Protein AF-A0A0T2NG51-F1 (afdb_monomer_lite)

Secondary structure (DSSP, 8-state):
-PPPPPP-HHHHHHHHHHTT---SSTT-EEETTTTEEHHHHHHHHHHHHHHHHHHHTT--EEEEE-TT-TTS--EEE-B--S-S-TTSEEEEEE-TTS-EEEEEE-SSHHHHHHHHHTTEEEEEE-SSBTTBTTS-S------PPPTT--HHHHHHHHHHHHHHHHHTT------------TT------TTSS----SSS-----SSSSS---

Foldseek 3Di:
DDAPDDQDLVLLVVLCVVLVHDADQQCQQQAVVQSQGLSSVSSVCVSCFVVFCVVFAQFFKKFWADPNHDVDDIDIDFADPDDFDPQWDWDWDQDPVRDITITTGHHGSSNVSRVSSRRGLEIGTQQDGPVDSPDGPDDDDDQDDDPPDDVVVSVVVQVVVCVVCVVVVHDDWDDDQQDDPPPDPDPCPPPGDDDDRGYDDDDPPPPPPDDDD

Structure (mmCIF, N/CA/C/O backbone):
data_AF-A0A0T2NG51-F1
#
_entry.id   AF-A0A0T2NG51-F1
#
loop_
_atom_site.group_PDB
_atom_site.id
_atom_site.type_symbol
_atom_site.label_atom_id
_atom_site.label_alt_id
_atom_site.label_comp_id
_atom_site.label_asym_id
_atom_site.label_entity_id
_atom_site.label_seq_id
_atom_site.pdbx_PDB_ins_code
_atom_site.Cartn_x
_atom_site.Cartn_y
_atom_site.Cartn_z
_atom_site.occupancy
_atom_site.B_iso_or_equiv
_atom_site.auth_seq_id
_atom_site.auth_comp_id
_atom_site.auth_asym_id
_atom_site.auth_atom_id
_atom_site.pdbx_PDB_model_num
ATOM 1 N N . MET A 1 1 ? -6.055 -25.875 -12.552 1.00 41.50 1 MET A N 1
ATOM 2 C CA . MET A 1 1 ? -5.994 -24.621 -11.771 1.00 41.50 1 MET A CA 1
ATOM 3 C C . MET A 1 1 ? -7.178 -24.624 -10.824 1.00 41.50 1 MET A C 1
ATOM 5 O O . MET A 1 1 ? -8.304 -24.679 -11.300 1.00 41.50 1 MET A O 1
ATOM 9 N N . THR A 1 2 ? -6.940 -24.682 -9.516 1.00 40.62 2 THR A N 1
ATOM 10 C CA . THR A 1 2 ? -8.009 -24.611 -8.509 1.00 40.62 2 THR A CA 1
ATOM 11 C C . THR A 1 2 ? -8.596 -23.204 -8.535 1.00 40.62 2 THR A C 1
ATOM 13 O O . THR A 1 2 ? -7.841 -22.233 -8.574 1.00 40.62 2 THR A O 1
ATOM 16 N N . GLN A 1 3 ? -9.921 -23.090 -8.587 1.00 39.34 3 GLN A N 1
ATOM 17 C CA . GLN A 1 3 ? -10.586 -21.790 -8.580 1.00 39.34 3 GLN A CA 1
ATOM 18 C C . GLN A 1 3 ? -10.260 -21.041 -7.280 1.00 39.34 3 GLN A C 1
ATOM 20 O O . GLN A 1 3 ? -10.236 -21.684 -6.226 1.00 39.34 3 GLN A O 1
ATOM 25 N N . PRO A 1 4 ? -9.991 -19.723 -7.322 1.00 52.66 4 PRO A N 1
ATOM 26 C CA . PRO A 1 4 ? -9.818 -18.951 -6.103 1.00 52.66 4 PRO A CA 1
ATOM 27 C C . PRO A 1 4 ? -11.110 -19.015 -5.286 1.00 52.66 4 PRO A C 1
ATOM 29 O O . PRO A 1 4 ? -12.209 -18.845 -5.818 1.00 52.66 4 PRO A O 1
ATOM 32 N N . THR A 1 5 ? -10.972 -19.293 -3.992 1.00 52.56 5 THR A N 1
ATOM 33 C CA . THR A 1 5 ? -12.093 -19.293 -3.053 1.00 52.56 5 THR A CA 1
ATOM 34 C C . THR A 1 5 ? -12.775 -17.922 -3.091 1.00 52.56 5 THR A C 1
ATOM 36 O O . THR A 1 5 ? -12.076 -16.910 -2.983 1.00 52.56 5 THR A O 1
ATOM 39 N N . PRO A 1 6 ? -14.111 -17.856 -3.241 1.00 62.28 6 PRO A N 1
ATOM 40 C CA . PRO A 1 6 ? -14.836 -16.595 -3.174 1.00 62.28 6 PRO A CA 1
ATOM 41 C C . PRO A 1 6 ? -14.528 -15.861 -1.868 1.00 62.28 6 PRO A C 1
ATOM 43 O O . PRO A 1 6 ? -14.489 -16.480 -0.801 1.00 62.28 6 PRO A O 1
ATOM 46 N N . LEU A 1 7 ? -14.320 -14.545 -1.953 1.00 71.12 7 LEU A N 1
ATOM 47 C CA . LEU A 1 7 ? -14.160 -13.710 -0.767 1.00 71.12 7 LEU A CA 1
ATOM 48 C C . LEU A 1 7 ? -15.410 -13.837 0.109 1.00 71.12 7 LEU A C 1
ATOM 50 O O . LEU A 1 7 ? -16.537 -13.837 -0.383 1.00 71.12 7 LEU A O 1
ATOM 54 N N . ASN A 1 8 ? -15.186 -13.994 1.409 1.00 81.06 8 ASN A N 1
ATOM 55 C CA . ASN A 1 8 ? -16.232 -14.190 2.400 1.00 81.06 8 ASN A CA 1
ATOM 56 C C . ASN A 1 8 ? -16.041 -13.157 3.521 1.00 81.06 8 ASN A C 1
ATOM 58 O O . ASN A 1 8 ? -14.990 -13.198 4.172 1.00 81.06 8 ASN A O 1
ATOM 62 N N . PRO A 1 9 ? -17.037 -12.304 3.828 1.00 88.06 9 PRO A N 1
ATOM 63 C CA . PRO A 1 9 ? -16.950 -11.346 4.928 1.00 88.06 9 PRO A CA 1
ATOM 64 C C . PRO A 1 9 ? -16.543 -11.981 6.266 1.00 88.06 9 PRO A C 1
ATOM 66 O O . PRO A 1 9 ? -15.769 -11.396 7.023 1.00 88.06 9 PRO A O 1
ATOM 69 N N . ASN A 1 10 ? -16.989 -13.212 6.545 1.00 94.12 10 ASN A N 1
ATOM 70 C CA . ASN A 1 10 ? -16.644 -13.924 7.779 1.00 94.12 10 ASN A CA 1
ATOM 71 C C . ASN A 1 10 ? -15.149 -14.244 7.861 1.00 94.12 10 ASN A C 1
ATOM 73 O O . ASN A 1 10 ? -14.577 -14.214 8.948 1.00 94.12 10 ASN A O 1
ATOM 77 N N . SER A 1 11 ? -14.503 -14.509 6.721 1.00 93.06 11 SER A N 1
ATOM 78 C CA . SER A 1 11 ? -13.052 -14.711 6.687 1.00 93.06 11 SER A CA 1
ATOM 79 C C . SER A 1 11 ? -12.300 -13.412 6.982 1.00 93.06 11 SER A C 1
ATOM 81 O O . SER A 1 11 ? -11.298 -13.439 7.690 1.00 93.06 11 SER A O 1
ATOM 83 N N . GLY A 1 12 ? -12.838 -12.265 6.552 1.00 94.94 12 GLY A N 1
ATOM 84 C CA . GLY A 1 12 ? -12.301 -10.952 6.900 1.00 94.94 12 GLY A CA 1
ATOM 85 C C . GLY A 1 12 ? -12.436 -10.631 8.389 1.00 94.94 12 GLY A C 1
ATOM 86 O O . GLY A 1 12 ? -11.483 -10.175 9.014 1.00 94.94 12 GLY A O 1
ATOM 87 N N . LEU A 1 13 ? -13.593 -10.929 8.989 1.00 97.56 13 LEU A N 1
ATOM 88 C CA . LEU A 1 13 ? -13.800 -10.780 10.435 1.00 97.56 13 LEU A CA 1
ATOM 89 C C . LEU A 1 13 ? -12.847 -11.670 11.245 1.00 97.56 13 LEU A C 1
ATOM 91 O O . LEU A 1 13 ? -12.249 -11.202 12.213 1.00 97.56 13 LEU A O 1
ATOM 95 N N . ALA A 1 14 ? -12.681 -12.930 10.835 1.00 97.00 14 ALA A N 1
ATOM 96 C CA . ALA A 1 14 ? -11.762 -13.865 11.478 1.00 97.00 14 ALA A CA 1
ATOM 97 C C . ALA A 1 14 ? -10.301 -13.403 11.364 1.00 97.00 14 ALA A C 1
ATOM 99 O O . ALA A 1 14 ? -9.580 -13.422 12.359 1.00 97.00 14 ALA A O 1
ATOM 100 N N . ALA A 1 15 ? -9.883 -12.931 10.184 1.00 97.00 15 ALA A N 1
ATOM 101 C CA . ALA A 1 15 ? -8.542 -12.394 9.967 1.00 97.00 15 ALA A CA 1
ATOM 102 C C . ALA A 1 15 ? -8.273 -11.163 10.841 1.00 97.00 15 ALA A C 1
ATOM 104 O O . ALA A 1 15 ? -7.221 -11.069 11.466 1.00 97.00 15 ALA A O 1
ATOM 105 N N . ALA A 1 16 ? -9.237 -10.245 10.944 1.00 97.62 16 ALA A N 1
ATOM 106 C CA . ALA A 1 16 ? -9.095 -9.074 11.800 1.00 97.62 16 ALA A CA 1
ATOM 107 C C . ALA A 1 16 ? -9.003 -9.440 13.286 1.00 97.62 16 ALA A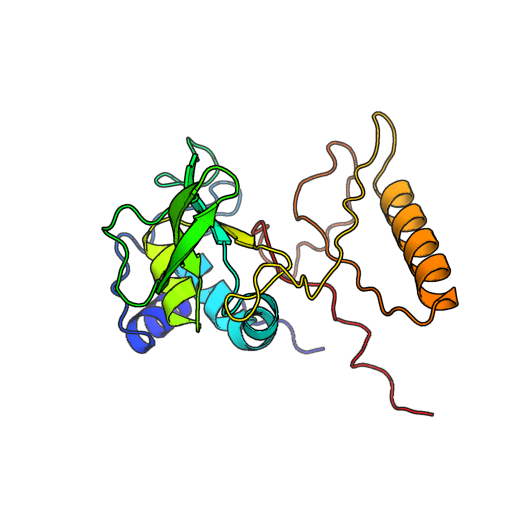 C 1
ATOM 109 O O . ALA A 1 16 ? -8.149 -8.906 13.989 1.00 97.62 16 ALA A O 1
ATOM 110 N N . ALA A 1 17 ? -9.825 -10.385 13.751 1.00 97.50 17 ALA A N 1
ATOM 111 C CA . ALA A 1 17 ? -9.753 -10.885 15.120 1.00 97.50 17 ALA A CA 1
ATOM 112 C C . ALA A 1 17 ? -8.399 -11.552 15.416 1.00 97.50 17 ALA A C 1
ATOM 114 O O . ALA A 1 17 ? -7.797 -11.267 16.448 1.00 97.50 17 ALA A O 1
ATOM 115 N N . ALA A 1 18 ? -7.893 -12.381 14.497 1.00 97.50 18 ALA A N 1
ATOM 116 C CA . ALA A 1 18 ? -6.579 -13.013 14.616 1.00 97.50 18 ALA A CA 1
ATOM 117 C C . ALA A 1 18 ? -5.430 -11.989 14.630 1.00 97.50 18 ALA A C 1
ATOM 119 O O . ALA A 1 18 ? -4.444 -12.185 15.332 1.00 97.50 18 ALA A O 1
ATOM 120 N N . ALA A 1 19 ? -5.583 -10.879 13.904 1.00 96.69 19 ALA A N 1
ATOM 121 C CA . ALA A 1 19 ? -4.649 -9.756 13.898 1.00 96.69 19 ALA A CA 1
ATOM 122 C C . ALA A 1 19 ? -4.824 -8.789 15.090 1.00 96.69 19 ALA A C 1
ATOM 124 O O . ALA A 1 19 ? -4.139 -7.772 15.153 1.00 96.69 19 ALA A O 1
ATOM 125 N N . GLY A 1 20 ? -5.761 -9.047 16.012 1.00 97.19 20 GLY A N 1
ATOM 126 C CA . GLY A 1 20 ? -6.039 -8.161 17.148 1.00 97.19 20 GLY A CA 1
ATOM 127 C C . GLY A 1 20 ? -6.689 -6.822 16.771 1.00 97.19 20 GLY A C 1
ATOM 128 O O . GLY A 1 20 ? -6.727 -5.905 17.589 1.00 97.19 20 GLY A O 1
ATOM 129 N N . ILE A 1 21 ? -7.226 -6.687 15.553 1.00 97.50 21 ILE A N 1
ATOM 130 C CA . ILE A 1 21 ? -7.831 -5.447 15.055 1.00 97.50 21 ILE A CA 1
ATOM 131 C C . ILE A 1 21 ? -9.354 -5.513 15.151 1.00 97.50 21 ILE A C 1
ATOM 133 O O . ILE A 1 21 ? -10.019 -6.330 14.513 1.00 97.50 21 ILE A O 1
ATOM 137 N N . LYS A 1 22 ? -9.947 -4.578 15.898 1.00 95.75 22 LYS A N 1
ATOM 138 C CA . LYS A 1 22 ? -11.403 -4.411 15.940 1.00 95.75 22 LYS A CA 1
ATOM 139 C C . LYS A 1 22 ? -11.896 -3.669 14.695 1.00 95.75 22 LYS A C 1
ATOM 141 O O . LYS A 1 22 ? -11.708 -2.459 14.573 1.00 95.75 22 LYS A O 1
ATOM 146 N N . LEU A 1 23 ? -12.605 -4.370 13.811 1.00 96.19 23 LEU A N 1
ATOM 147 C CA . LEU A 1 23 ? -13.316 -3.730 12.702 1.00 96.19 23 LEU A CA 1
ATOM 148 C C . LEU A 1 23 ? -14.609 -3.074 13.188 1.00 96.19 23 LEU A C 1
ATOM 150 O O . LEU A 1 23 ? -15.448 -3.708 13.826 1.00 96.19 23 LEU A O 1
ATOM 154 N N . THR A 1 24 ? -14.803 -1.806 12.835 1.00 95.81 24 THR A N 1
ATOM 155 C CA . THR A 1 24 ? -16.089 -1.114 13.005 1.00 95.81 24 THR A CA 1
ATOM 156 C C . THR A 1 24 ? -16.802 -1.008 11.664 1.00 95.81 24 THR A C 1
ATOM 158 O O . THR A 1 24 ? -16.157 -0.809 10.632 1.00 95.81 24 THR A O 1
ATOM 161 N N . SER A 1 25 ? -18.131 -1.141 11.669 1.00 96.56 25 SER A N 1
ATOM 162 C CA . SER A 1 25 ? -18.962 -1.145 10.450 1.00 96.56 25 SER A CA 1
ATOM 163 C C . SER A 1 25 ? -18.420 -2.093 9.359 1.00 96.56 25 SER A C 1
ATOM 165 O O . SER A 1 25 ? -18.099 -1.639 8.255 1.00 96.56 25 SER A O 1
ATOM 167 N N . PRO A 1 26 ? -18.218 -3.388 9.674 1.00 96.88 26 PRO A N 1
ATOM 168 C CA . PRO A 1 26 ? -17.628 -4.357 8.744 1.00 96.88 26 PRO A CA 1
ATOM 169 C C . PRO A 1 26 ? -18.468 -4.563 7.475 1.00 96.88 26 PRO A C 1
ATOM 171 O O . PRO A 1 26 ? -17.921 -4.806 6.405 1.00 96.88 26 PRO A O 1
ATOM 174 N N . ASP A 1 27 ? -19.781 -4.403 7.595 1.00 95.88 27 ASP A N 1
ATOM 175 C CA . ASP A 1 27 ? -20.803 -4.483 6.551 1.00 95.88 27 ASP A CA 1
ATOM 176 C C . ASP A 1 27 ? -20.861 -3.240 5.649 1.00 95.88 27 ASP A C 1
ATOM 178 O O . ASP A 1 27 ? -21.530 -3.242 4.615 1.00 95.88 27 ASP A O 1
ATOM 182 N N . ARG A 1 28 ? -20.150 -2.163 6.002 1.00 94.88 28 ARG A N 1
ATOM 183 C CA . ARG A 1 28 ? -20.155 -0.935 5.208 1.00 94.88 28 ARG A CA 1
ATOM 184 C C . ARG A 1 28 ? -19.562 -1.192 3.827 1.00 94.88 28 ARG A C 1
ATOM 186 O O . ARG A 1 28 ? -18.390 -1.548 3.701 1.00 94.88 28 ARG A O 1
ATOM 193 N N . VAL A 1 29 ? -20.346 -0.893 2.797 1.00 92.75 29 VAL A N 1
ATOM 194 C CA . VAL A 1 29 ? -19.935 -0.981 1.393 1.00 92.75 29 VAL A CA 1
ATOM 195 C C . VAL A 1 29 ? -18.869 0.073 1.076 1.00 92.75 29 VAL A C 1
ATOM 197 O O . VAL A 1 29 ? -19.082 1.270 1.273 1.00 92.75 29 VAL A O 1
ATOM 200 N N . VAL A 1 30 ? -17.713 -0.375 0.583 1.00 91.44 30 VAL A N 1
ATOM 201 C CA . VAL A 1 30 ? -16.582 0.479 0.177 1.00 91.44 30 VAL A CA 1
ATOM 202 C C . VAL A 1 30 ? -16.467 0.617 -1.342 1.00 91.44 30 VAL A C 1
ATOM 204 O O . VAL A 1 30 ? -16.029 1.670 -1.803 1.00 91.44 30 VAL A O 1
ATOM 207 N N . TYR A 1 31 ? -16.954 -0.361 -2.116 1.00 88.50 31 TYR A N 1
ATOM 208 C CA . TYR A 1 31 ? -17.102 -0.260 -3.576 1.00 88.50 31 TYR A CA 1
ATOM 209 C C . TYR A 1 31 ? -18.562 -0.508 -3.998 1.00 88.50 31 TYR A C 1
ATOM 211 O O . TYR A 1 31 ? -18.947 -1.647 -4.269 1.00 88.50 31 TYR A O 1
ATOM 219 N N . PRO A 1 32 ? -19.402 0.544 -4.086 1.00 82.94 32 PRO A N 1
ATOM 220 C CA . PRO A 1 32 ? -20.843 0.394 -4.317 1.00 82.94 32 PRO A CA 1
ATOM 221 C C . PRO A 1 32 ? -21.231 -0.303 -5.620 1.00 82.94 32 PRO A C 1
ATOM 223 O O . PRO A 1 32 ? -22.156 -1.105 -5.617 1.00 82.94 32 PRO A O 1
ATOM 226 N N . GLY A 1 33 ? -20.500 -0.065 -6.714 1.00 82.31 33 GLY A N 1
ATOM 227 C CA . GLY A 1 33 ? -20.769 -0.729 -7.998 1.00 82.31 33 GLY A CA 1
ATOM 228 C C . GLY A 1 33 ? -20.516 -2.241 -7.991 1.00 82.31 33 GLY A C 1
ATOM 229 O O . GLY A 1 33 ? -20.867 -2.920 -8.948 1.00 82.31 33 GLY A O 1
ATOM 230 N N . GLN A 1 34 ? -19.890 -2.756 -6.932 1.00 83.56 34 GLN A N 1
ATOM 231 C CA . GLN A 1 34 ? -19.429 -4.139 -6.809 1.00 83.56 34 GLN A CA 1
ATOM 232 C C . GLN A 1 34 ? -20.009 -4.827 -5.562 1.00 83.56 34 GLN A C 1
ATOM 234 O O . GLN A 1 34 ? -19.861 -6.032 -5.402 1.00 83.56 34 GLN A O 1
ATOM 239 N N . GLY A 1 35 ? -20.649 -4.070 -4.664 1.00 86.25 35 GLY A N 1
ATOM 240 C CA . GLY A 1 35 ? -21.174 -4.576 -3.395 1.00 86.25 35 GLY A CA 1
ATOM 241 C C . GLY A 1 35 ? -20.109 -4.952 -2.357 1.00 86.25 35 GLY A C 1
ATOM 242 O O . GLY A 1 35 ? -20.464 -5.500 -1.321 1.00 86.25 35 GLY A O 1
ATOM 243 N N . VAL A 1 36 ? -18.826 -4.652 -2.594 1.00 90.19 36 VAL A N 1
ATOM 244 C CA . VAL A 1 36 ? -17.721 -5.041 -1.699 1.00 90.19 36 VAL A CA 1
ATOM 245 C C . VAL A 1 36 ? -17.782 -4.248 -0.396 1.00 90.19 36 VAL A C 1
ATOM 247 O O . VAL A 1 36 ? -17.775 -3.010 -0.408 1.00 90.19 36 VAL A O 1
ATOM 250 N N . THR A 1 37 ? -17.805 -4.960 0.729 1.00 94.31 37 THR A N 1
ATOM 251 C CA . THR A 1 37 ? -17.806 -4.398 2.086 1.00 94.31 37 THR A CA 1
ATOM 252 C C . THR A 1 37 ? -16.395 -4.214 2.648 1.00 94.31 37 THR A C 1
ATOM 254 O O . THR A 1 37 ? -15.403 -4.679 2.083 1.00 94.31 37 THR A O 1
ATOM 257 N N . LYS A 1 38 ? -16.274 -3.530 3.793 1.00 95.69 38 LYS A N 1
ATOM 258 C CA . LYS A 1 38 ? -15.002 -3.429 4.527 1.00 95.69 38 LYS A CA 1
ATOM 259 C C . LYS A 1 38 ? -14.471 -4.818 4.906 1.00 95.69 38 LYS A C 1
ATOM 261 O O . LYS A 1 38 ? -13.276 -5.062 4.766 1.00 95.69 38 LYS A O 1
ATOM 266 N N . ALA A 1 39 ? -15.336 -5.717 5.376 1.00 96.69 39 ALA A N 1
ATOM 267 C CA . ALA A 1 39 ? -14.944 -7.077 5.734 1.00 96.69 39 ALA A CA 1
ATOM 268 C C . ALA A 1 39 ? -14.463 -7.881 4.517 1.00 96.69 39 ALA A C 1
ATOM 270 O O . ALA A 1 39 ? -13.481 -8.609 4.632 1.00 96.69 39 ALA A O 1
ATOM 271 N N . ASP A 1 40 ? -15.081 -7.698 3.348 1.00 94.88 40 ASP A N 1
ATOM 272 C CA . ASP A 1 40 ? -14.605 -8.314 2.100 1.00 94.88 40 ASP A CA 1
ATOM 273 C C . ASP A 1 40 ? -13.209 -7.826 1.716 1.00 94.88 40 ASP A C 1
ATOM 275 O O . ASP A 1 40 ? -12.356 -8.616 1.316 1.00 94.88 40 ASP A O 1
ATOM 279 N N . LEU A 1 41 ? -12.945 -6.527 1.875 1.00 94.19 41 LEU A N 1
ATOM 280 C CA . LEU A 1 41 ? -11.628 -5.963 1.592 1.00 94.19 41 LEU A CA 1
ATOM 281 C C . LEU A 1 41 ? -10.556 -6.502 2.554 1.00 94.19 41 LEU A C 1
ATOM 283 O O . LEU A 1 41 ? -9.439 -6.798 2.136 1.00 94.19 41 LEU A O 1
ATOM 287 N N . VAL A 1 42 ? -10.898 -6.700 3.830 1.00 96.81 42 VAL A N 1
ATOM 288 C CA . VAL A 1 42 ? -10.005 -7.368 4.791 1.00 96.81 42 VAL A CA 1
ATOM 289 C C . VAL A 1 42 ? -9.773 -8.832 4.414 1.00 96.81 42 VAL A C 1
ATOM 291 O O . VAL A 1 42 ? -8.633 -9.292 4.446 1.00 96.81 42 VAL A O 1
ATOM 294 N N . ALA A 1 43 ? -10.824 -9.554 4.013 1.00 94.88 43 ALA A N 1
ATOM 295 C CA . ALA A 1 43 ? -10.705 -10.926 3.520 1.00 94.88 43 ALA A CA 1
ATOM 296 C C . ALA A 1 43 ? -9.761 -11.010 2.313 1.00 94.88 43 ALA A C 1
ATOM 298 O O . ALA A 1 43 ? -8.935 -11.918 2.230 1.00 94.88 43 ALA A O 1
ATOM 299 N N . TYR A 1 44 ? -9.849 -10.037 1.403 1.00 93.38 44 TYR A N 1
ATOM 300 C CA . TYR A 1 44 ? -8.960 -9.933 0.253 1.00 93.38 44 TYR A CA 1
ATOM 301 C C . TYR A 1 44 ? -7.502 -9.763 0.676 1.00 93.38 44 TYR A C 1
ATOM 303 O O . TYR A 1 44 ? -6.668 -10.564 0.256 1.00 93.38 44 TYR A O 1
ATOM 311 N N . TYR A 1 45 ? -7.194 -8.789 1.543 1.00 95.12 45 TYR A N 1
ATOM 312 C CA . TYR A 1 45 ? -5.821 -8.595 2.017 1.00 95.12 45 TYR A CA 1
ATOM 313 C C . TYR A 1 45 ? -5.281 -9.835 2.720 1.00 95.12 45 TYR A C 1
ATOM 315 O O . TYR A 1 45 ? -4.159 -10.236 2.434 1.00 95.12 45 TYR A O 1
ATOM 323 N N . ALA A 1 46 ? -6.083 -10.496 3.556 1.00 94.00 46 ALA A N 1
ATOM 324 C CA . ALA A 1 46 ? -5.681 -11.741 4.204 1.00 94.00 46 ALA A CA 1
ATOM 325 C C . ALA A 1 46 ? -5.355 -12.854 3.192 1.00 94.00 46 ALA A C 1
ATOM 327 O O . ALA A 1 46 ? -4.377 -13.576 3.367 1.00 94.00 46 ALA A O 1
ATOM 328 N N . ALA A 1 47 ? -6.128 -12.965 2.108 1.00 91.25 47 ALA A N 1
ATOM 329 C CA . ALA A 1 47 ? -5.918 -13.977 1.075 1.00 91.25 47 ALA A CA 1
ATOM 330 C C . ALA A 1 47 ? -4.674 -13.726 0.204 1.00 91.25 47 ALA A C 1
ATOM 332 O O . ALA A 1 47 ? -4.106 -14.678 -0.331 1.00 91.25 47 ALA A O 1
ATOM 333 N N . VAL A 1 48 ? -4.258 -12.465 0.028 1.00 90.50 48 VAL A N 1
ATOM 334 C CA . VAL A 1 48 ? -3.101 -12.109 -0.816 1.00 90.50 48 VAL A CA 1
ATOM 335 C C . VAL A 1 48 ? -1.844 -11.744 -0.026 1.00 90.50 48 VAL A C 1
ATOM 337 O O . VAL A 1 48 ? -0.784 -11.627 -0.637 1.00 90.50 48 VAL A O 1
ATOM 340 N N . ALA A 1 49 ? -1.933 -11.600 1.300 1.00 90.38 49 ALA A N 1
ATOM 341 C CA . ALA A 1 49 ? -0.868 -11.088 2.166 1.00 90.38 49 ALA A CA 1
ATOM 342 C C . ALA A 1 49 ? 0.482 -11.768 1.941 1.00 90.38 49 ALA A C 1
ATOM 344 O O . ALA A 1 49 ? 1.471 -11.081 1.724 1.00 90.38 49 ALA A O 1
ATOM 345 N N . GLU A 1 50 ? 0.513 -13.103 1.912 1.00 91.38 50 GLU A N 1
ATOM 346 C CA . GLU A 1 50 ? 1.745 -13.884 1.725 1.00 91.38 50 GLU A CA 1
ATOM 347 C C . GLU A 1 50 ? 2.504 -13.480 0.450 1.00 91.38 50 GLU A C 1
ATOM 349 O O . GLU A 1 50 ? 3.728 -13.407 0.435 1.00 91.38 50 GLU A O 1
ATOM 354 N N . ARG A 1 51 ? 1.772 -13.165 -0.624 1.00 90.06 51 ARG A N 1
ATOM 355 C CA . ARG A 1 51 ? 2.353 -12.741 -1.905 1.00 90.06 51 ARG A CA 1
ATOM 356 C C . ARG A 1 51 ? 2.545 -11.234 -1.999 1.00 90.06 51 ARG A C 1
ATOM 358 O O . ARG A 1 51 ? 3.362 -10.786 -2.789 1.00 90.06 51 ARG A O 1
ATOM 365 N N . MET A 1 52 ? 1.755 -10.454 -1.270 1.00 89.94 52 MET A N 1
ATOM 366 C CA . MET A 1 52 ? 1.764 -8.996 -1.331 1.00 89.94 52 MET A CA 1
ATOM 367 C C . MET A 1 52 ? 2.869 -8.406 -0.447 1.00 89.94 52 MET A C 1
ATOM 369 O O . MET A 1 52 ? 3.597 -7.527 -0.902 1.00 89.94 52 MET A O 1
ATOM 373 N N . LEU A 1 53 ? 3.019 -8.898 0.785 1.00 94.06 53 LEU A N 1
ATOM 374 C CA . LEU A 1 53 ? 3.873 -8.298 1.814 1.00 94.06 53 LEU A CA 1
ATOM 375 C C . LEU A 1 53 ? 5.339 -8.110 1.398 1.00 94.06 53 LEU A C 1
ATOM 377 O O . LEU A 1 53 ? 5.814 -6.991 1.583 1.00 94.06 53 LEU A O 1
ATOM 381 N N . PRO A 1 54 ? 6.021 -9.054 0.714 1.00 93.06 54 PRO A N 1
ATOM 382 C CA . PRO A 1 54 ? 7.411 -8.844 0.286 1.00 93.06 54 PRO A CA 1
ATOM 383 C C . PRO A 1 54 ? 7.635 -7.574 -0.561 1.00 93.06 54 PRO A C 1
ATOM 385 O O . PRO A 1 54 ? 8.731 -7.007 -0.575 1.00 93.06 54 PRO A O 1
ATOM 388 N N . TYR A 1 55 ? 6.593 -7.097 -1.255 1.00 91.00 55 TYR A N 1
ATOM 389 C CA . TYR A 1 55 ? 6.632 -5.900 -2.105 1.00 91.00 55 TYR A CA 1
ATOM 390 C C . TYR A 1 55 ? 6.187 -4.618 -1.398 1.00 91.00 55 TYR A C 1
ATOM 392 O O . TYR A 1 55 ? 6.408 -3.527 -1.938 1.00 91.00 55 TYR A O 1
ATOM 400 N N . VAL A 1 56 ? 5.542 -4.738 -0.238 1.00 93.31 56 VAL A N 1
ATOM 401 C CA . VAL A 1 56 ? 4.835 -3.649 0.449 1.00 93.31 56 VAL A CA 1
ATOM 402 C C . VAL A 1 56 ? 5.476 -3.301 1.785 1.00 93.31 56 VAL A C 1
ATOM 404 O O . VAL A 1 56 ? 5.531 -2.128 2.147 1.00 93.31 56 VAL A O 1
ATOM 407 N N . GLU A 1 57 ? 5.963 -4.307 2.505 1.00 95.31 57 GLU A N 1
ATOM 408 C CA . GLU A 1 57 ? 6.457 -4.159 3.866 1.00 95.31 57 GLU A CA 1
ATOM 409 C C . GLU A 1 57 ? 7.661 -3.214 3.960 1.00 95.31 57 GLU A C 1
ATOM 411 O O . GLU A 1 57 ? 8.500 -3.153 3.058 1.00 95.31 57 GLU A O 1
ATOM 416 N N . ASN A 1 58 ? 7.767 -2.493 5.075 1.00 96.94 58 ASN A N 1
ATOM 417 C CA . ASN A 1 58 ? 8.904 -1.624 5.405 1.00 96.94 58 ASN A CA 1
ATOM 418 C C . ASN A 1 58 ? 9.201 -0.529 4.365 1.00 96.94 58 ASN A C 1
ATOM 420 O O . ASN A 1 58 ? 10.319 -0.015 4.301 1.00 96.94 58 ASN A O 1
ATOM 424 N N . ARG A 1 59 ? 8.209 -0.156 3.549 1.00 96.12 59 ARG A N 1
ATOM 425 C CA . ARG A 1 59 ? 8.301 0.962 2.607 1.00 96.12 59 ARG A CA 1
ATOM 426 C C . ARG A 1 59 ? 7.522 2.159 3.132 1.00 96.12 59 ARG A C 1
ATOM 428 O O . ARG A 1 59 ? 6.349 1.979 3.473 1.00 96.12 59 ARG A O 1
ATOM 435 N N . PRO A 1 60 ? 8.112 3.368 3.115 1.00 96.69 60 PRO A N 1
ATOM 436 C CA . PRO A 1 60 ? 7.337 4.584 3.282 1.00 96.69 60 PRO A CA 1
ATOM 437 C C . PRO A 1 60 ? 6.175 4.593 2.292 1.00 96.69 60 PRO A C 1
ATOM 439 O O . PRO A 1 60 ? 6.325 4.228 1.117 1.00 96.69 60 PRO A O 1
ATOM 442 N N . LEU A 1 61 ? 4.995 4.971 2.769 1.00 95.62 61 LEU A N 1
ATOM 443 C CA . LEU A 1 61 ? 3.802 4.990 1.942 1.00 95.62 61 LEU A CA 1
ATOM 444 C C . LEU A 1 61 ? 2.879 6.155 2.266 1.00 95.62 61 LEU A C 1
ATOM 446 O O . LEU A 1 61 ? 2.842 6.682 3.373 1.00 95.62 61 LEU A O 1
ATOM 450 N N . SER A 1 62 ? 2.109 6.543 1.258 1.00 95.25 62 SER A N 1
ATOM 451 C CA . SER A 1 62 ? 0.954 7.421 1.388 1.00 95.25 62 SER A CA 1
ATOM 452 C C . SER A 1 62 ? -0.329 6.609 1.253 1.00 95.25 62 SER A C 1
ATOM 454 O O . SER A 1 62 ? -0.383 5.580 0.578 1.00 95.25 62 SER A O 1
ATOM 456 N N . LEU A 1 63 ? -1.383 7.081 1.899 1.00 96.81 63 LEU A N 1
ATOM 457 C CA . LEU A 1 63 ? -2.668 6.403 1.961 1.00 96.81 63 LEU A CA 1
ATOM 458 C C . LEU A 1 63 ? -3.688 7.171 1.133 1.00 96.81 63 LEU A C 1
ATOM 460 O O . LEU A 1 63 ? -3.828 8.379 1.327 1.00 96.81 63 LEU A O 1
ATOM 464 N N . LEU A 1 64 ? -4.469 6.486 0.296 1.00 95.25 64 LEU A N 1
ATOM 465 C CA . LEU A 1 64 ? -5.732 7.054 -0.170 1.00 95.25 64 LEU A CA 1
ATOM 466 C C . LEU A 1 64 ? -6.876 6.529 0.691 1.00 95.25 64 LEU A C 1
ATOM 468 O O . LEU A 1 64 ? -7.199 5.336 0.687 1.00 95.25 64 LEU A O 1
ATOM 472 N N . ARG A 1 65 ? -7.510 7.443 1.425 1.00 95.38 65 ARG A N 1
ATOM 473 C CA . ARG A 1 65 ? -8.587 7.124 2.361 1.00 95.38 65 ARG A CA 1
ATOM 474 C C . ARG A 1 65 ? -9.923 7.583 1.810 1.00 95.38 65 ARG A C 1
ATOM 476 O O . ARG A 1 65 ? -10.078 8.739 1.429 1.00 95.3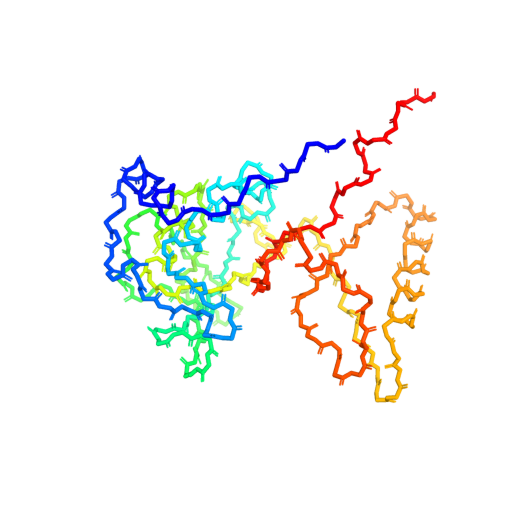8 65 ARG A O 1
ATOM 483 N N . CYS A 1 66 ? -10.909 6.691 1.842 1.00 93.75 66 CYS A N 1
ATOM 484 C CA . CYS A 1 66 ? -12.276 6.957 1.395 1.00 93.75 66 CYS A CA 1
ATOM 485 C C . CYS A 1 66 ? -13.269 6.593 2.515 1.00 93.75 66 CYS A C 1
ATOM 487 O O . CYS A 1 66 ? -13.842 5.498 2.509 1.00 93.75 66 CYS A O 1
ATOM 489 N N . PRO A 1 67 ? -13.493 7.475 3.511 1.00 91.50 67 PRO A N 1
ATOM 490 C CA . PRO A 1 67 ? -14.299 7.158 4.697 1.00 91.50 67 PRO A CA 1
ATOM 491 C C . PRO A 1 67 ? -15.734 6.715 4.403 1.00 91.50 67 PRO A C 1
ATOM 493 O O . PRO A 1 67 ? -16.315 5.950 5.173 1.00 91.50 67 PRO A O 1
ATOM 496 N N . GLN A 1 68 ? -16.296 7.180 3.286 1.00 88.44 68 GLN A N 1
ATOM 497 C CA . GLN A 1 68 ? -17.651 6.851 2.847 1.00 88.44 68 GLN A CA 1
ATOM 498 C C . GLN A 1 68 ? -17.674 5.924 1.615 1.00 88.44 68 GLN A C 1
ATOM 500 O O . GLN A 1 68 ? -18.700 5.832 0.944 1.00 88.44 68 GLN A O 1
ATOM 505 N N . GLY A 1 69 ? -16.556 5.253 1.315 1.00 86.00 69 GLY A N 1
ATOM 506 C CA . GLY A 1 69 ? -16.391 4.407 0.130 1.00 86.00 69 GLY A CA 1
ATOM 507 C C . GLY A 1 69 ? -15.931 5.171 -1.117 1.00 86.00 69 GLY A C 1
ATOM 508 O O . GLY A 1 69 ? -15.885 6.401 -1.141 1.00 86.00 69 GLY A O 1
ATOM 509 N N . ARG A 1 70 ? -15.571 4.420 -2.164 1.00 86.25 70 ARG A N 1
ATOM 510 C CA . ARG A 1 70 ? -14.882 4.906 -3.372 1.00 86.25 70 ARG A CA 1
ATOM 511 C C . ARG A 1 70 ? -15.692 5.885 -4.226 1.00 86.25 70 ARG A C 1
ATOM 513 O O . ARG A 1 70 ? -15.112 6.652 -4.980 1.00 86.25 70 ARG A O 1
ATOM 520 N N . SER A 1 71 ? -17.019 5.868 -4.131 1.00 80.75 71 SER A N 1
ATOM 521 C CA . SER A 1 71 ? -17.899 6.724 -4.943 1.00 80.75 71 SER A CA 1
ATOM 522 C C . SER A 1 71 ? -18.100 8.132 -4.370 1.00 80.75 71 SER A C 1
ATOM 524 O O . SER A 1 71 ? -18.956 8.871 -4.849 1.00 80.75 71 SER A O 1
ATOM 526 N N . LYS A 1 72 ? -17.396 8.475 -3.290 1.00 86.62 72 LYS A N 1
ATOM 527 C CA . LYS A 1 72 ? -17.538 9.735 -2.556 1.00 86.62 72 LYS A CA 1
ATOM 528 C C . LYS A 1 72 ? -16.167 10.384 -2.359 1.00 86.62 72 LYS A C 1
ATOM 530 O O . LYS A 1 72 ? -15.204 10.025 -3.027 1.00 86.62 72 LYS A O 1
ATOM 535 N N . PHE A 1 73 ? -16.085 11.361 -1.458 1.00 90.69 73 PHE A N 1
ATOM 536 C CA . PHE A 1 73 ? -14.839 12.050 -1.152 1.00 90.69 73 PHE A CA 1
ATOM 537 C C . PHE A 1 73 ? -13.762 11.079 -0.644 1.00 90.69 73 PHE A C 1
ATOM 539 O O . PHE A 1 73 ? -13.968 10.353 0.336 1.00 90.69 73 PHE A O 1
ATOM 546 N N . CYS A 1 74 ? -12.610 11.123 -1.307 1.00 92.62 74 CYS A N 1
ATOM 547 C CA . CYS A 1 74 ? -11.376 10.476 -0.896 1.00 92.62 74 CYS A CA 1
ATOM 548 C C . CYS A 1 74 ? -10.287 11.540 -0.753 1.00 92.62 74 CYS A C 1
ATOM 550 O O . CYS A 1 74 ? -10.317 12.556 -1.446 1.00 92.62 74 CYS A O 1
ATOM 552 N N . PHE A 1 75 ? -9.314 11.294 0.116 1.00 95.06 75 PHE A N 1
ATOM 553 C CA . PHE A 1 75 ? -8.177 12.188 0.304 1.00 95.06 75 PHE A CA 1
ATOM 554 C C . PHE A 1 75 ? -6.886 11.400 0.489 1.00 95.06 75 PHE A C 1
ATOM 556 O O . PHE A 1 75 ? -6.893 10.278 1.005 1.00 95.06 75 PHE A O 1
ATOM 563 N N . PHE A 1 76 ? -5.783 12.010 0.062 1.00 95.50 76 PHE A N 1
ATOM 564 C CA . PHE A 1 76 ? -4.445 11.494 0.302 1.00 95.50 76 PHE A CA 1
ATOM 565 C C . PHE A 1 76 ? -3.962 11.907 1.687 1.00 95.50 76 PHE A C 1
ATOM 567 O O . PHE A 1 76 ? -4.080 13.069 2.074 1.00 95.50 76 PHE A O 1
ATOM 574 N N . GLN A 1 77 ? -3.384 10.957 2.410 1.00 96.69 77 GLN A N 1
ATOM 575 C CA . GLN A 1 77 ? -2.711 11.194 3.675 1.00 96.69 77 GLN A CA 1
ATOM 576 C C . GLN A 1 77 ? -1.286 10.656 3.584 1.00 96.69 77 GLN A C 1
ATOM 578 O O . GLN A 1 77 ? -1.080 9.448 3.482 1.00 96.69 77 GLN A O 1
ATOM 583 N N . LYS A 1 78 ? -0.316 11.572 3.594 1.00 93.00 78 LYS A N 1
ATOM 584 C CA . LYS A 1 78 ? 1.112 11.240 3.558 1.00 93.00 78 LYS A CA 1
ATOM 585 C C . LYS A 1 78 ? 1.659 10.932 4.948 1.00 93.00 78 LYS A C 1
ATOM 587 O O . LYS A 1 78 ? 2.376 9.954 5.116 1.00 93.00 78 LYS A O 1
ATOM 592 N N . HIS A 1 79 ? 1.273 11.758 5.919 1.00 95.56 79 HIS A N 1
ATOM 593 C CA . HIS A 1 79 ? 1.884 11.767 7.240 1.00 95.56 79 HIS A CA 1
ATOM 594 C C . HIS A 1 79 ? 0.951 11.202 8.309 1.00 95.56 79 HIS A C 1
ATOM 596 O O . HIS A 1 79 ? -0.279 11.372 8.249 1.00 95.56 79 HIS A O 1
ATOM 602 N N . A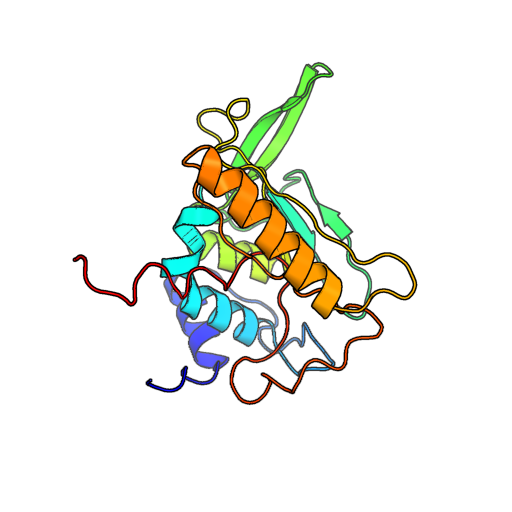SP A 1 80 ? 1.547 10.553 9.302 1.00 95.56 80 ASP A N 1
ATOM 603 C CA . ASP A 1 80 ? 0.843 10.120 10.496 1.00 95.56 80 ASP A CA 1
ATOM 604 C C . ASP A 1 80 ? 0.577 11.303 11.425 1.00 95.56 80 ASP A C 1
ATOM 606 O O . ASP A 1 80 ? 1.485 11.904 11.994 1.00 95.56 80 ASP A O 1
ATOM 610 N N . THR A 1 81 ? -0.706 11.631 11.567 1.00 91.50 81 THR A N 1
ATOM 611 C CA . THR A 1 81 ? -1.211 12.678 12.463 1.00 91.50 81 THR A CA 1
ATOM 612 C C . THR A 1 81 ? -1.854 12.087 13.722 1.00 91.50 81 THR A C 1
ATOM 614 O O . THR A 1 81 ? -2.572 12.791 14.432 1.00 91.50 81 THR A O 1
ATOM 617 N N . GLY A 1 82 ? -1.664 10.787 13.971 1.00 91.50 82 GLY A N 1
ATOM 618 C CA . GLY A 1 82 ? -2.269 10.034 15.064 1.00 91.50 82 GLY A CA 1
ATOM 619 C C . GLY A 1 82 ? -3.650 9.452 14.741 1.00 91.50 82 GLY A C 1
ATOM 620 O O . GLY A 1 82 ? -4.319 9.813 13.768 1.00 91.50 82 GLY A O 1
ATOM 621 N N . GLY A 1 83 ? -4.093 8.530 15.601 1.00 90.81 83 GLY A N 1
ATOM 622 C CA . GLY A 1 83 ? -5.428 7.920 15.553 1.00 90.81 83 GLY A CA 1
ATOM 623 C C . GLY A 1 83 ? -5.536 6.630 14.736 1.00 90.81 83 GLY A C 1
ATOM 624 O O . GLY A 1 83 ? -6.637 6.089 14.618 1.00 90.81 83 GLY A O 1
ATOM 625 N N . PHE A 1 84 ? -4.432 6.127 14.182 1.00 95.62 84 PHE A N 1
ATOM 626 C CA . PHE A 1 84 ? -4.371 4.776 13.625 1.00 95.62 84 PHE A CA 1
ATOM 627 C C . PHE A 1 84 ? -4.169 3.731 14.737 1.00 95.62 84 PHE A C 1
ATOM 629 O O . PHE A 1 84 ? -3.599 4.060 15.775 1.00 95.62 84 PHE A O 1
ATOM 636 N N . PRO A 1 85 ? -4.640 2.482 14.553 1.00 96.12 85 PRO A N 1
ATOM 637 C CA . PRO A 1 85 ? -4.256 1.378 15.433 1.00 96.12 85 PRO A CA 1
ATOM 638 C C . PRO A 1 85 ? -2.739 1.151 15.406 1.00 96.12 85 PRO A C 1
ATOM 640 O O . PRO A 1 85 ? -2.153 1.257 14.333 1.00 96.12 85 PRO A O 1
ATOM 643 N N . ASP A 1 86 ? -2.147 0.737 16.531 1.00 95.06 86 ASP A N 1
ATOM 644 C CA . ASP A 1 86 ? -0.691 0.545 16.697 1.00 95.06 86 ASP A CA 1
ATOM 645 C C . ASP A 1 86 ? -0.046 -0.385 15.652 1.00 95.06 86 ASP A C 1
ATOM 647 O O . ASP A 1 86 ? 1.137 -0.264 15.354 1.00 95.06 86 ASP A O 1
ATOM 651 N N . ALA A 1 87 ? -0.819 -1.305 15.066 1.00 97.44 87 ALA A N 1
ATOM 652 C CA . ALA A 1 87 ? -0.344 -2.174 13.989 1.00 97.44 87 ALA A CA 1
ATOM 653 C C . ALA A 1 87 ? -0.017 -1.416 12.685 1.00 97.44 87 ALA A C 1
ATOM 655 O O . ALA A 1 87 ? 0.684 -1.943 11.823 1.00 97.44 87 ALA A O 1
ATOM 656 N N . MET A 1 88 ? -0.535 -0.197 12.507 1.00 96.94 88 MET A N 1
ATOM 657 C CA . MET A 1 88 ? -0.120 0.698 11.433 1.00 96.94 88 MET A CA 1
ATOM 658 C C . MET A 1 88 ? 1.120 1.469 11.891 1.00 96.94 88 MET A C 1
ATOM 660 O O . MET A 1 88 ? 1.019 2.400 12.687 1.00 96.94 88 MET A O 1
ATOM 664 N N . ALA A 1 89 ? 2.284 1.085 11.380 1.00 96.88 89 ALA A N 1
ATOM 665 C CA . ALA A 1 89 ? 3.545 1.663 11.808 1.00 96.88 89 ALA A CA 1
ATOM 666 C C . ALA A 1 89 ? 3.805 3.038 11.170 1.00 96.88 89 ALA A C 1
ATOM 668 O O . ALA A 1 89 ? 3.342 3.342 10.063 1.00 96.88 89 ALA A O 1
ATOM 669 N N . SER A 1 90 ? 4.591 3.859 11.865 1.00 96.81 90 SER A N 1
ATOM 670 C CA . SER A 1 90 ? 5.071 5.147 11.373 1.00 96.81 90 SER A CA 1
ATOM 671 C C . SER A 1 90 ? 6.511 5.411 11.823 1.00 96.81 90 SER A C 1
ATOM 673 O O . SER A 1 90 ? 6.958 4.902 12.851 1.00 96.81 90 SER A O 1
ATOM 675 N N . SER A 1 91 ? 7.280 6.130 11.004 1.00 95.88 91 SER A N 1
ATOM 676 C CA . SER A 1 91 ? 8.667 6.508 11.307 1.00 95.88 91 SER A CA 1
ATOM 677 C C . SER A 1 91 ? 8.991 7.870 10.689 1.00 95.88 91 SER A C 1
ATOM 679 O O . SER A 1 91 ? 8.506 8.154 9.587 1.00 95.88 91 SER A O 1
ATOM 681 N N . PRO A 1 92 ? 9.793 8.719 11.358 1.00 96.50 92 PRO A N 1
ATOM 682 C CA . PRO A 1 92 ? 10.168 10.021 10.824 1.00 96.50 92 PRO A CA 1
ATOM 683 C C . PRO A 1 92 ? 11.047 9.892 9.576 1.00 96.50 92 PRO A C 1
ATOM 685 O O . PRO A 1 92 ? 11.921 9.026 9.505 1.00 96.50 92 PRO A O 1
ATOM 688 N N . ILE A 1 93 ? 10.839 10.794 8.620 1.00 95.62 93 ILE A N 1
ATOM 689 C CA . ILE A 1 93 ? 11.717 11.037 7.473 1.00 95.62 93 ILE A CA 1
ATOM 690 C C . ILE A 1 93 ? 12.022 12.530 7.432 1.00 95.62 93 ILE A C 1
ATOM 692 O O . ILE A 1 93 ? 11.104 13.347 7.494 1.00 95.62 93 ILE A O 1
ATOM 696 N N . THR A 1 94 ? 13.303 12.878 7.315 1.00 94.00 94 THR A N 1
ATOM 697 C CA . THR A 1 94 ? 13.725 14.259 7.071 1.00 94.00 94 THR A CA 1
ATOM 698 C C . THR A 1 94 ? 13.650 14.557 5.577 1.00 94.00 94 THR A C 1
ATOM 700 O O . THR A 1 94 ? 14.302 13.891 4.774 1.00 94.00 94 THR A O 1
ATOM 703 N N . GLU A 1 95 ? 12.845 15.544 5.199 1.00 89.56 95 GLU A N 1
ATOM 704 C CA . GLU A 1 95 ? 12.684 15.967 3.812 1.00 89.56 95 GLU A CA 1
ATOM 705 C C . GLU A 1 95 ? 13.809 16.906 3.359 1.00 89.56 95 GLU A C 1
ATOM 707 O O . GLU A 1 95 ? 14.611 17.416 4.145 1.00 89.56 95 GLU A O 1
ATOM 712 N N . LYS A 1 96 ? 13.867 17.162 2.047 1.00 87.81 96 LYS A N 1
ATOM 713 C CA . LYS A 1 96 ? 14.912 17.996 1.428 1.00 87.81 96 LYS A CA 1
ATOM 714 C C . LYS A 1 96 ? 14.916 19.442 1.922 1.00 87.81 96 LYS A C 1
ATOM 716 O O . LYS A 1 96 ? 15.941 20.109 1.819 1.00 87.81 96 LYS A O 1
ATOM 721 N N . ASP A 1 97 ? 13.785 19.930 2.420 1.00 91.44 97 ASP A N 1
ATOM 722 C CA . ASP A 1 97 ? 13.657 21.267 3.000 1.00 91.44 97 ASP A CA 1
ATOM 723 C C . ASP A 1 97 ? 14.065 21.327 4.487 1.00 91.44 97 ASP A C 1
ATOM 725 O O . ASP A 1 97 ? 14.035 22.398 5.091 1.00 91.44 97 ASP A O 1
ATOM 729 N N . GLY A 1 98 ? 14.483 20.196 5.066 1.00 92.75 98 GLY A N 1
ATOM 730 C CA . GLY A 1 98 ? 14.894 20.066 6.462 1.00 92.75 98 GLY A CA 1
ATOM 731 C C . GLY A 1 98 ? 13.743 19.819 7.439 1.00 92.75 98 GLY A C 1
ATOM 732 O O . GLY A 1 98 ? 14.004 19.631 8.630 1.00 92.75 98 GLY A O 1
ATOM 733 N N . SER A 1 99 ? 12.490 19.794 6.977 1.00 94.31 99 SER A N 1
ATOM 734 C CA . SER A 1 99 ? 11.358 19.353 7.796 1.00 94.31 99 SER A CA 1
ATOM 735 C C . SER A 1 99 ? 11.460 17.858 8.106 1.00 94.31 99 SER A C 1
ATOM 737 O O . SER A 1 99 ? 12.173 17.113 7.438 1.00 94.31 99 SER A O 1
ATOM 739 N N . THR A 1 100 ? 10.813 17.407 9.179 1.00 95.75 100 THR A N 1
ATOM 740 C CA . THR A 1 100 ? 10.752 15.984 9.532 1.00 95.75 100 THR A CA 1
ATOM 741 C C . THR A 1 100 ? 9.319 15.616 9.854 1.00 95.75 100 THR A C 1
ATOM 743 O O . THR A 1 100 ? 8.746 16.149 10.803 1.00 95.75 100 THR A O 1
ATOM 746 N N . ASP A 1 101 ? 8.777 14.676 9.088 1.00 96.06 101 ASP A N 1
ATOM 747 C CA . ASP A 1 101 ? 7.407 14.197 9.221 1.00 96.06 101 ASP A CA 1
ATOM 748 C C . ASP A 1 101 ? 7.376 12.676 9.365 1.00 96.06 101 ASP A C 1
ATOM 750 O O . ASP A 1 101 ? 8.230 11.960 8.842 1.00 96.06 101 ASP A O 1
ATOM 754 N N . ASN A 1 102 ? 6.369 12.162 10.071 1.00 96.75 102 ASN A N 1
ATOM 755 C CA . ASN A 1 102 ? 6.185 10.723 10.239 1.00 96.75 102 ASN A CA 1
ATOM 756 C C . ASN A 1 102 ? 5.485 10.132 9.022 1.00 96.75 102 ASN A C 1
ATOM 758 O O . ASN A 1 102 ? 4.342 10.479 8.734 1.00 96.75 102 ASN A O 1
ATOM 762 N N . TYR A 1 103 ? 6.141 9.198 8.348 1.00 97.56 103 TYR A N 1
ATOM 763 C CA . TYR A 1 103 ? 5.587 8.462 7.220 1.00 97.56 103 TYR A CA 1
ATOM 764 C C . TYR A 1 103 ? 5.096 7.090 7.657 1.00 97.56 103 TYR A C 1
ATOM 766 O O . TYR A 1 103 ? 5.720 6.419 8.479 1.00 97.56 103 TYR A O 1
ATOM 774 N N . PHE A 1 104 ? 3.981 6.664 7.075 1.00 97.88 104 PHE A N 1
ATOM 775 C CA . PHE A 1 104 ? 3.414 5.347 7.318 1.00 97.88 104 PHE A CA 1
ATOM 776 C C . PHE A 1 104 ? 4.236 4.232 6.665 1.00 97.88 104 PHE A C 1
ATOM 778 O O . PHE A 1 104 ? 4.849 4.434 5.616 1.00 97.88 104 PHE A O 1
ATOM 785 N N . TYR A 1 105 ? 4.158 3.035 7.240 1.00 97.31 105 TYR A N 1
ATOM 786 C CA . TYR A 1 105 ? 4.481 1.761 6.595 1.00 97.31 105 TYR A CA 1
ATOM 787 C C . TYR A 1 105 ? 3.682 0.625 7.229 1.00 97.31 105 TYR A C 1
ATOM 789 O O . TYR A 1 105 ? 3.021 0.786 8.253 1.00 97.31 105 TYR A O 1
ATOM 7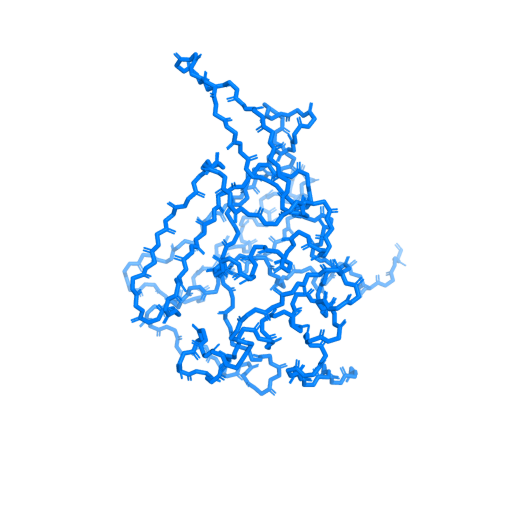97 N N . VAL A 1 106 ? 3.735 -0.543 6.596 1.00 97.56 106 VAL A N 1
ATOM 798 C CA . VAL A 1 106 ? 3.209 -1.787 7.159 1.00 97.56 106 VAL A CA 1
ATOM 799 C C . VAL A 1 106 ? 4.351 -2.779 7.332 1.00 97.56 106 VAL A C 1
ATOM 801 O O . VAL A 1 106 ? 5.288 -2.791 6.535 1.00 97.56 106 VAL A O 1
ATOM 804 N N . THR A 1 107 ? 4.273 -3.602 8.369 1.00 97.25 107 THR A N 1
ATOM 805 C CA . THR A 1 107 ? 5.236 -4.679 8.646 1.00 97.25 107 THR A CA 1
ATOM 806 C C . THR A 1 107 ? 4.642 -6.057 8.381 1.00 97.25 107 THR A C 1
ATOM 808 O O . THR A 1 107 ? 5.375 -7.009 8.152 1.00 97.25 107 THR A O 1
ATOM 811 N N . ASP A 1 108 ? 3.314 -6.173 8.419 1.00 98.00 108 ASP A N 1
ATOM 812 C CA . ASP A 1 108 ? 2.590 -7.433 8.308 1.00 98.00 108 ASP A CA 1
ATOM 813 C C . ASP A 1 108 ? 1.123 -7.218 7.873 1.00 98.00 108 ASP A C 1
ATOM 815 O O . ASP A 1 108 ? 0.683 -6.115 7.523 1.00 98.00 108 ASP A O 1
ATOM 819 N N . LEU A 1 109 ? 0.342 -8.303 7.895 1.00 97.94 109 LEU A N 1
ATOM 820 C CA . LEU A 1 109 ? -1.091 -8.271 7.611 1.00 97.94 109 LEU A CA 1
ATOM 821 C C . LEU A 1 109 ? -1.871 -7.402 8.613 1.00 97.94 109 LEU A C 1
ATOM 823 O O . LEU A 1 109 ? -2.844 -6.762 8.213 1.00 97.94 109 LEU A O 1
ATOM 827 N N . ALA A 1 110 ? -1.476 -7.342 9.888 1.00 98.50 110 ALA A N 1
ATOM 828 C CA . ALA A 1 110 ? -2.185 -6.537 10.879 1.00 98.50 110 ALA A CA 1
ATOM 829 C C . ALA A 1 110 ? -2.137 -5.045 10.513 1.00 98.50 110 ALA A C 1
ATOM 831 O O . ALA A 1 110 ? -3.165 -4.372 10.615 1.00 98.50 110 ALA A O 1
ATOM 832 N N . GLY A 1 111 ? -1.015 -4.557 9.973 1.00 9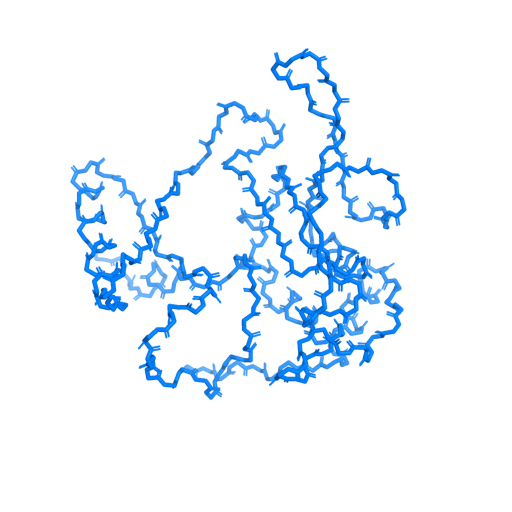8.25 111 GLY A N 1
ATOM 833 C CA . GLY A 1 111 ? -0.903 -3.199 9.426 1.00 98.25 111 GLY A CA 1
ATOM 834 C C . GLY A 1 111 ? -1.847 -2.930 8.248 1.00 98.25 111 GLY A C 1
ATOM 835 O O . GLY A 1 111 ? -2.546 -1.912 8.222 1.00 98.25 111 GLY A O 1
ATOM 836 N N . LEU A 1 112 ? -1.968 -3.876 7.308 1.00 98.12 112 LEU A N 1
ATOM 837 C CA . LEU A 1 112 ? -2.924 -3.767 6.193 1.00 98.12 112 LEU A CA 1
ATOM 838 C C . LEU A 1 112 ? -4.381 -3.713 6.686 1.00 98.12 112 LEU A C 1
ATOM 840 O O . LEU A 1 112 ? -5.194 -2.914 6.202 1.00 98.12 112 LEU A O 1
ATOM 844 N N . ILE A 1 113 ? -4.722 -4.536 7.680 1.00 98.44 113 ILE A N 1
ATOM 845 C CA . ILE A 1 113 ? -6.059 -4.560 8.287 1.00 98.44 113 ILE A CA 1
ATOM 846 C C . ILE A 1 113 ? -6.321 -3.271 9.075 1.00 98.44 113 ILE A C 1
ATOM 848 O O . ILE A 1 113 ? -7.410 -2.702 8.962 1.00 98.44 113 ILE A O 1
ATOM 852 N N . ALA A 1 114 ? -5.336 -2.766 9.819 1.00 98.31 114 ALA A N 1
ATOM 853 C CA . ALA A 1 114 ? -5.423 -1.509 10.557 1.00 98.31 114 ALA A CA 1
ATOM 854 C C . ALA A 1 114 ? -5.682 -0.318 9.623 1.00 98.31 114 ALA A C 1
ATOM 856 O O . ALA A 1 114 ? -6.610 0.462 9.860 1.00 98.31 114 ALA A O 1
ATOM 857 N N . GLY A 1 115 ? -4.955 -0.210 8.508 1.00 97.81 115 GLY A N 1
ATOM 858 C CA . GLY A 1 115 ? -5.237 0.813 7.498 1.00 97.81 115 GLY A CA 1
ATOM 859 C C . GLY A 1 115 ? -6.625 0.645 6.872 1.00 97.81 115 GLY A C 1
ATOM 860 O O . GLY A 1 115 ? -7.380 1.615 6.758 1.00 97.81 115 GLY A O 1
ATOM 861 N N . THR A 1 116 ? -7.035 -0.585 6.551 1.00 97.44 116 THR A N 1
ATOM 862 C CA . THR A 1 116 ? -8.381 -0.863 6.010 1.00 97.44 116 THR A CA 1
ATOM 863 C C . THR A 1 116 ? -9.487 -0.438 6.984 1.00 97.44 116 THR A C 1
ATOM 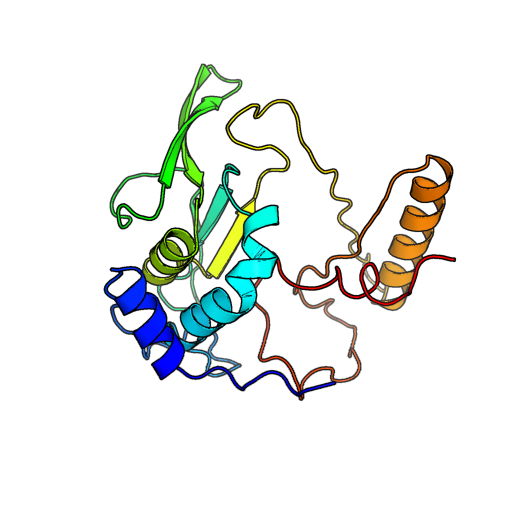865 O O . THR A 1 116 ? -10.483 0.179 6.587 1.00 97.44 116 THR A O 1
ATOM 868 N N . GLN A 1 117 ? -9.301 -0.687 8.283 1.00 97.50 117 GLN A N 1
ATOM 869 C CA . GLN A 1 117 ? -10.188 -0.205 9.343 1.00 97.50 117 GLN A CA 1
ATOM 870 C C . GLN A 1 117 ? -10.296 1.327 9.336 1.00 97.50 117 GLN A C 1
ATOM 872 O O . GLN A 1 117 ? -11.397 1.867 9.486 1.00 97.50 117 GLN A O 1
ATOM 877 N N . MET A 1 118 ? -9.185 2.009 9.051 1.00 97.38 118 MET A N 1
ATOM 878 C CA . MET A 1 118 ? -9.087 3.462 8.882 1.00 97.38 118 MET A CA 1
ATOM 879 C C . MET A 1 118 ? -9.509 3.967 7.492 1.00 97.38 118 MET A C 1
ATOM 881 O O . MET A 1 118 ? -9.333 5.152 7.184 1.00 97.38 118 MET A O 1
ATOM 885 N N . ASN A 1 119 ? -10.175 3.118 6.702 1.00 96.25 119 ASN A N 1
ATOM 886 C CA . ASN A 1 119 ? -10.750 3.404 5.384 1.00 96.25 119 ASN A CA 1
ATOM 887 C C . ASN A 1 119 ? -9.717 3.633 4.275 1.00 96.25 119 ASN A C 1
ATOM 889 O O . ASN A 1 119 ? -10.028 4.309 3.292 1.00 96.25 119 ASN A O 1
ATOM 893 N N . VAL A 1 120 ? -8.508 3.096 4.435 1.00 96.94 120 VAL A N 1
ATOM 894 C CA . VAL A 1 120 ? -7.512 3.035 3.364 1.00 96.94 120 VAL A CA 1
ATOM 895 C C . VAL A 1 120 ? -8.024 2.082 2.291 1.00 96.94 120 VAL A C 1
ATOM 897 O O . VAL A 1 120 ? -8.314 0.920 2.578 1.00 96.94 120 VAL A O 1
ATOM 900 N N . LEU A 1 121 ? -8.162 2.587 1.067 1.00 94.12 121 LEU A N 1
ATOM 901 C CA . LEU A 1 121 ? -8.499 1.767 -0.098 1.00 94.12 121 LEU A CA 1
ATOM 902 C C . LEU A 1 121 ? -7.292 1.526 -1.002 1.00 94.12 121 LEU A C 1
ATOM 904 O O . LEU A 1 121 ? -7.311 0.558 -1.756 1.00 94.12 121 LEU A O 1
ATOM 908 N N . GLU A 1 122 ? -6.267 2.377 -0.921 1.00 93.19 122 GLU A N 1
ATOM 909 C CA . GLU A 1 122 ? -5.086 2.301 -1.780 1.00 93.19 122 GLU A CA 1
ATOM 910 C C . GLU A 1 122 ? -3.818 2.646 -1.008 1.00 93.19 122 GLU A C 1
ATOM 912 O O . GLU A 1 122 ? -3.806 3.567 -0.182 1.00 93.19 122 GLU A O 1
ATOM 917 N N . TRP A 1 123 ? -2.746 1.936 -1.350 1.00 94.75 123 TRP A N 1
ATOM 918 C CA . TRP A 1 123 ? -1.424 2.060 -0.746 1.00 94.75 123 TRP A CA 1
ATOM 919 C C . TRP A 1 123 ? -0.445 2.603 -1.781 1.00 94.75 123 TRP A C 1
ATOM 921 O O . TRP A 1 123 ? -0.178 1.962 -2.796 1.00 94.75 123 TRP A O 1
ATOM 931 N N . HIS A 1 124 ? 0.092 3.791 -1.551 1.00 93.38 124 HIS A N 1
ATOM 932 C CA . HIS A 1 124 ? 0.978 4.473 -2.492 1.00 93.38 124 HIS A CA 1
ATOM 933 C C . HIS A 1 124 ? 2.400 4.390 -1.970 1.00 93.38 124 HIS A C 1
ATOM 935 O O . HIS A 1 124 ? 2.806 5.161 -1.106 1.00 93.38 124 HIS A O 1
ATOM 941 N N . LEU A 1 125 ? 3.120 3.382 -2.445 1.00 93.25 125 LEU A N 1
ATOM 942 C CA . LEU A 1 125 ? 4.409 2.995 -1.897 1.00 93.25 125 LEU A CA 1
ATOM 943 C C . LEU A 1 125 ? 5.567 3.724 -2.560 1.00 93.25 125 LEU A C 1
ATOM 945 O O . LEU A 1 125 ? 5.610 3.866 -3.782 1.00 93.25 125 LEU A O 1
ATOM 949 N N . TRP A 1 126 ? 6.583 4.028 -1.770 1.00 92.62 126 TRP A N 1
ATOM 950 C CA . TRP A 1 126 ? 7.866 4.472 -2.287 1.00 92.62 126 TRP A CA 1
ATOM 951 C C . TRP A 1 126 ? 8.616 3.322 -2.977 1.00 92.62 126 TRP A C 1
ATOM 953 O O . TRP A 1 126 ? 8.308 2.139 -2.798 1.00 92.62 126 TRP A O 1
ATOM 963 N N . GLY A 1 127 ? 9.592 3.662 -3.822 1.00 88.69 127 GLY A N 1
ATOM 964 C CA . GLY A 1 127 ? 10.494 2.689 -4.457 1.00 88.69 127 GLY A CA 1
ATOM 965 C C . GLY A 1 127 ? 11.586 2.158 -3.522 1.00 88.69 127 GLY A C 1
ATOM 966 O O . GLY A 1 127 ? 12.183 1.121 -3.805 1.00 88.69 127 GLY A O 1
ATOM 967 N N . ALA A 1 128 ? 11.817 2.845 -2.405 1.00 90.25 128 ALA A N 1
ATOM 968 C CA . ALA A 1 128 ? 12.806 2.510 -1.389 1.00 90.25 128 ALA A CA 1
ATOM 969 C C . ALA A 1 128 ? 12.152 1.911 -0.134 1.00 90.25 128 ALA A C 1
ATOM 971 O O . ALA A 1 128 ? 10.920 1.874 -0.018 1.00 90.25 128 ALA A O 1
ATOM 972 N N . ARG A 1 129 ? 12.985 1.408 0.774 1.00 92.31 129 ARG A N 1
ATOM 973 C CA . ARG A 1 129 ? 12.608 0.927 2.108 1.00 92.31 129 ARG A CA 1
ATOM 974 C C . ARG A 1 129 ? 13.129 1.897 3.171 1.00 92.31 129 ARG A C 1
ATOM 976 O O . ARG A 1 129 ? 13.891 2.806 2.866 1.00 92.31 129 ARG A O 1
ATOM 983 N N . PHE A 1 130 ? 12.662 1.735 4.405 1.00 90.38 130 PHE A N 1
ATOM 984 C CA . PHE A 1 130 ? 13.035 2.605 5.525 1.00 90.38 130 PHE A CA 1
ATOM 985 C C . PHE A 1 130 ? 14.489 2.459 5.994 1.00 90.38 130 PHE A C 1
ATOM 987 O O . PHE A 1 130 ? 14.995 3.361 6.654 1.00 90.38 130 PHE A O 1
ATOM 994 N N . ASP A 1 131 ? 15.151 1.347 5.681 1.00 89.56 131 ASP A N 1
ATOM 995 C CA . ASP A 1 131 ? 16.566 1.129 5.989 1.00 89.56 131 ASP A CA 1
ATOM 996 C C . ASP A 1 131 ? 17.495 2.030 5.158 1.00 89.56 131 ASP A C 1
ATOM 998 O O . ASP A 1 131 ? 18.515 2.482 5.677 1.00 89.56 131 ASP A O 1
ATOM 1002 N N . ASP A 1 132 ? 17.128 2.329 3.908 1.00 90.62 132 ASP A N 1
ATOM 1003 C CA . ASP A 1 132 ? 17.832 3.278 3.040 1.00 90.62 132 ASP A CA 1
ATOM 1004 C C . ASP A 1 132 ? 16.877 3.921 2.014 1.00 90.62 132 ASP A C 1
ATOM 1006 O O . ASP A 1 132 ? 16.675 3.427 0.899 1.00 90.62 132 ASP A O 1
ATOM 1010 N N . ILE A 1 133 ? 16.270 5.051 2.394 1.00 90.38 133 ILE A N 1
ATOM 1011 C CA . ILE A 1 133 ? 15.264 5.746 1.571 1.00 90.38 133 ILE A CA 1
ATOM 1012 C C . ILE A 1 133 ? 15.840 6.364 0.286 1.00 90.38 133 ILE A C 1
ATOM 1014 O O . ILE A 1 133 ? 15.093 6.602 -0.663 1.00 90.38 133 ILE A O 1
ATOM 1018 N N . GLU A 1 134 ? 17.154 6.600 0.239 1.00 89.94 134 GLU A N 1
ATOM 1019 C CA . GLU A 1 134 ? 17.851 7.178 -0.919 1.00 89.94 134 GLU A CA 1
ATOM 1020 C C . GLU A 1 134 ? 18.281 6.104 -1.931 1.00 89.94 134 GLU A C 1
ATOM 1022 O O . GLU A 1 134 ? 18.775 6.417 -3.018 1.00 89.94 134 GLU A O 1
ATOM 1027 N N . LYS A 1 135 ? 18.053 4.825 -1.611 1.00 91.38 135 LYS A N 1
ATOM 1028 C CA . LYS A 1 135 ? 18.402 3.684 -2.453 1.00 91.38 135 LYS A CA 1
ATOM 1029 C C . LYS A 1 135 ? 17.148 2.920 -2.894 1.00 91.38 135 LYS A C 1
ATOM 1031 O O . LYS A 1 135 ? 16.795 1.895 -2.309 1.00 91.38 135 LYS A O 1
ATOM 1036 N N . PRO A 1 136 ? 16.449 3.382 -3.948 1.00 89.69 136 PRO A N 1
ATOM 1037 C CA . PRO A 1 136 ? 15.291 2.667 -4.464 1.00 89.69 136 PRO A CA 1
ATOM 1038 C C . PRO A 1 136 ? 15.679 1.272 -4.970 1.00 89.69 136 PRO A C 1
ATOM 1040 O O . PRO A 1 136 ? 16.649 1.099 -5.705 1.00 89.69 136 PRO A O 1
ATOM 1043 N N . GLU A 1 137 ? 14.871 0.275 -4.616 1.00 85.50 137 GLU A N 1
ATOM 1044 C CA . GLU A 1 137 ? 15.060 -1.125 -5.025 1.00 85.50 137 GLU A CA 1
ATOM 1045 C C . GLU A 1 137 ? 14.318 -1.456 -6.327 1.00 85.50 137 GLU A C 1
ATOM 1047 O O . GLU A 1 137 ? 14.452 -2.551 -6.871 1.00 85.50 137 GLU A O 1
ATOM 1052 N N . ARG A 1 138 ? 13.482 -0.530 -6.811 1.00 85.06 138 ARG A N 1
ATOM 1053 C CA . ARG A 1 138 ? 12.686 -0.701 -8.026 1.00 85.06 138 ARG A CA 1
ATOM 1054 C C . ARG A 1 138 ? 12.579 0.588 -8.824 1.00 85.06 138 ARG A C 1
ATOM 1056 O O . ARG A 1 138 ? 12.463 1.674 -8.259 1.00 85.06 138 ARG A O 1
ATOM 1063 N N . VAL A 1 139 ? 12.511 0.421 -10.139 1.00 85.06 139 VAL A N 1
ATOM 1064 C CA . VAL A 1 139 ? 12.130 1.457 -11.101 1.00 85.06 139 VAL A CA 1
ATOM 1065 C C . VAL A 1 139 ? 10.754 1.095 -11.649 1.00 85.06 139 VAL A C 1
ATOM 1067 O O . VAL A 1 139 ? 10.506 -0.061 -11.990 1.00 85.06 139 VAL A O 1
ATOM 1070 N N . VAL A 1 140 ? 9.851 2.071 -11.699 1.00 87.62 140 VAL A N 1
ATOM 1071 C CA . VAL A 1 140 ? 8.492 1.894 -12.220 1.00 87.62 140 VAL A CA 1
ATOM 1072 C C . VAL A 1 140 ? 8.350 2.743 -13.474 1.00 87.62 140 VAL A C 1
ATOM 1074 O O . VAL A 1 140 ? 8.565 3.951 -13.428 1.00 87.62 140 VAL A O 1
ATOM 1077 N N . PHE A 1 141 ? 7.985 2.099 -14.579 1.00 83.19 141 PHE A N 1
ATOM 1078 C CA . PHE A 1 141 ? 7.591 2.769 -15.812 1.00 83.19 141 PHE A CA 1
ATOM 1079 C C . PHE A 1 141 ? 6.068 2.838 -15.838 1.00 83.19 141 PHE A C 1
ATOM 1081 O O . PHE A 1 141 ? 5.413 1.796 -15.908 1.00 83.19 141 PHE A O 1
ATOM 1088 N N . ASP A 1 142 ? 5.522 4.046 -15.739 1.00 84.62 142 ASP A N 1
ATOM 1089 C CA . ASP A 1 142 ? 4.085 4.268 -15.880 1.00 84.62 142 ASP A CA 1
ATOM 1090 C C . ASP A 1 142 ? 3.756 4.463 -17.362 1.00 84.62 142 ASP A C 1
ATOM 1092 O O . ASP A 1 142 ? 4.341 5.323 -18.023 1.00 84.62 142 ASP A O 1
ATOM 1096 N N . ILE A 1 143 ? 2.897 3.599 -17.906 1.00 82.25 143 ILE A N 1
ATOM 1097 C CA . ILE A 1 143 ? 2.591 3.548 -19.340 1.00 82.25 143 ILE A CA 1
ATOM 1098 C C . ILE A 1 143 ? 1.110 3.844 -19.515 1.00 82.25 143 ILE A C 1
ATOM 1100 O O . ILE A 1 143 ? 0.267 2.943 -19.456 1.00 82.25 143 ILE A O 1
ATOM 1104 N N . ASP A 1 144 ? 0.815 5.109 -19.782 1.00 79.81 144 ASP A N 1
ATOM 1105 C CA . ASP A 1 144 ? -0.534 5.566 -20.075 1.00 79.81 144 ASP A CA 1
ATOM 1106 C C . ASP A 1 144 ? -0.754 5.716 -21.587 1.00 79.81 144 ASP A C 1
ATOM 1108 O O . ASP A 1 144 ? 0.125 6.199 -22.303 1.00 79.81 144 ASP A O 1
ATOM 1112 N N . PRO A 1 145 ? -1.921 5.301 -22.110 1.00 79.00 145 PRO A N 1
ATOM 1113 C CA . PRO A 1 145 ? -2.268 5.558 -23.498 1.00 79.00 145 PRO A CA 1
ATOM 1114 C C . PRO A 1 145 ? -2.662 7.028 -23.686 1.00 79.00 145 PRO A C 1
ATOM 1116 O O . PRO A 1 145 ? -3.541 7.529 -22.980 1.00 79.00 145 PRO A O 1
ATOM 1119 N N . ASP A 1 146 ? -2.098 7.684 -24.702 1.00 81.31 146 ASP A N 1
ATOM 1120 C CA . ASP A 1 146 ? -2.601 8.985 -25.158 1.00 81.31 146 ASP A CA 1
ATOM 1121 C C . ASP A 1 146 ? -4.032 8.880 -25.708 1.00 81.31 146 ASP A C 1
ATOM 1123 O O . ASP A 1 146 ? -4.576 7.802 -25.992 1.00 81.31 146 ASP A O 1
ATOM 1127 N N . GLU A 1 147 ? -4.656 10.041 -25.907 1.00 81.19 147 GLU A N 1
ATOM 1128 C CA . GLU A 1 147 ? -5.989 10.135 -26.486 1.00 81.19 147 GLU A CA 1
ATOM 1129 C C . GLU A 1 147 ? -6.093 9.391 -27.826 1.00 81.19 147 GLU A C 1
ATOM 1131 O O . GLU A 1 147 ? -5.411 9.692 -28.801 1.00 81.19 147 GLU A O 1
ATOM 1136 N N . GLY A 1 148 ? -7.008 8.420 -27.883 1.00 78.31 148 GLY A N 1
ATOM 1137 C CA . GLY A 1 148 ? -7.253 7.626 -29.089 1.00 78.31 148 GLY A CA 1
ATOM 1138 C C . GLY A 1 148 ? -6.470 6.315 -29.159 1.00 78.31 148 GLY A C 1
ATOM 1139 O O . GLY A 1 148 ? -6.842 5.468 -29.969 1.00 78.31 148 GLY A O 1
ATOM 1140 N N . MET A 1 149 ? -5.486 6.093 -28.283 1.00 82.00 149 MET A N 1
ATOM 1141 C CA . MET A 1 149 ? -4.829 4.793 -28.145 1.00 82.00 149 MET A CA 1
ATOM 1142 C C . MET A 1 149 ? -5.645 3.847 -27.258 1.00 82.00 149 MET A C 1
ATOM 1144 O O . MET A 1 149 ? -6.282 4.244 -26.279 1.00 82.00 149 MET A O 1
ATOM 1148 N N . ASP A 1 150 ? -5.654 2.568 -27.627 1.00 82.31 150 ASP A N 1
ATOM 1149 C CA . ASP A 1 150 ? -6.292 1.510 -26.847 1.00 82.31 150 ASP A CA 1
ATOM 1150 C C . ASP A 1 150 ? -5.276 0.751 -25.974 1.00 82.31 150 ASP A C 1
ATOM 1152 O O . ASP A 1 150 ? -4.066 0.976 -26.017 1.00 82.31 150 ASP A O 1
ATOM 1156 N N . PHE A 1 151 ? -5.766 -0.191 -25.168 1.00 83.25 151 PHE A N 1
ATOM 1157 C CA . PHE A 1 151 ? -4.913 -0.983 -24.279 1.00 83.25 151 PHE A CA 1
ATOM 1158 C C . PHE A 1 151 ? -3.911 -1.885 -25.026 1.00 83.25 151 PHE A C 1
ATOM 1160 O O . PHE A 1 151 ? -2.903 -2.294 -24.448 1.00 83.25 151 PHE A O 1
ATOM 1167 N N . ALA A 1 152 ? -4.145 -2.201 -26.306 1.00 85.81 152 ALA A N 1
ATOM 1168 C CA . ALA A 1 152 ? -3.194 -2.987 -27.088 1.00 85.81 152 ALA A CA 1
ATOM 1169 C C . ALA A 1 152 ? -1.889 -2.209 -27.327 1.00 85.81 152 ALA A C 1
ATOM 1171 O O . ALA A 1 152 ? -0.815 -2.816 -27.342 1.00 85.81 152 ALA A O 1
ATOM 1172 N N . HIS A 1 153 ? -1.963 -0.877 -27.417 1.00 85.62 153 HIS A N 1
ATOM 1173 C CA . HIS A 1 153 ? -0.787 -0.009 -27.510 1.00 85.62 153 HIS A CA 1
ATOM 1174 C C . HIS A 1 153 ? 0.030 -0.040 -26.214 1.00 85.62 153 HIS A C 1
ATOM 1176 O O . HIS A 1 153 ? 1.234 -0.275 -26.261 1.00 85.62 153 HIS A O 1
ATOM 1182 N N . VAL A 1 154 ? -0.631 0.061 -25.055 1.00 85.94 154 VAL A N 1
ATOM 1183 C CA . VAL A 1 154 ? 0.015 -0.072 -23.732 1.00 85.94 154 VAL A CA 1
ATOM 1184 C C . VAL A 1 154 ? 0.715 -1.426 -23.599 1.00 85.94 154 VAL A C 1
ATOM 1186 O O . VAL A 1 154 ? 1.864 -1.503 -23.168 1.00 85.94 154 VAL A O 1
ATOM 1189 N N . ARG A 1 155 ? 0.049 -2.511 -24.018 1.00 88.69 155 ARG A N 1
ATOM 1190 C CA . ARG A 1 155 ? 0.638 -3.858 -24.006 1.00 88.69 155 ARG A CA 1
ATOM 1191 C C . ARG A 1 155 ? 1.877 -3.951 -24.896 1.00 88.69 155 ARG A C 1
ATOM 1193 O O . ARG A 1 155 ? 2.831 -4.621 -24.513 1.00 88.69 155 ARG A O 1
ATOM 1200 N N . THR A 1 156 ? 1.840 -3.335 -26.073 1.00 90.25 156 THR A N 1
ATOM 1201 C CA . THR A 1 156 ? 2.968 -3.338 -27.014 1.00 90.25 156 THR A CA 1
ATOM 1202 C C . THR A 1 156 ? 4.149 -2.574 -26.422 1.00 90.25 156 THR A C 1
ATOM 1204 O O . THR A 1 156 ? 5.211 -3.162 -26.257 1.00 90.25 156 THR A O 1
ATOM 1207 N N . ALA A 1 157 ? 3.925 -1.350 -25.934 1.00 89.50 157 ALA A N 1
ATOM 1208 C CA . ALA A 1 157 ? 4.954 -0.550 -25.269 1.00 89.50 157 ALA A CA 1
ATOM 1209 C C . ALA A 1 157 ? 5.582 -1.270 -24.059 1.00 89.50 157 ALA A C 1
ATOM 1211 O O . ALA A 1 157 ? 6.798 -1.254 -23.884 1.00 89.50 157 ALA A O 1
ATOM 1212 N N . ALA A 1 158 ? 4.779 -1.966 -23.246 1.00 89.62 158 ALA A N 1
ATOM 1213 C CA . ALA A 1 158 ? 5.291 -2.754 -22.124 1.00 89.62 158 ALA A CA 1
ATOM 1214 C C . ALA A 1 158 ? 6.195 -3.923 -22.571 1.00 89.62 158 ALA A C 1
ATOM 1216 O O . ALA A 1 158 ? 7.163 -4.254 -21.884 1.00 89.62 158 ALA A O 1
ATOM 1217 N N . LEU A 1 159 ? 5.891 -4.562 -23.708 1.00 91.38 159 LEU A N 1
ATOM 1218 C CA . LEU A 1 159 ? 6.727 -5.624 -24.280 1.00 91.38 159 LEU A CA 1
ATOM 1219 C C . LEU A 1 159 ? 8.020 -5.072 -24.890 1.00 91.38 159 LEU A C 1
ATOM 1221 O O . LEU A 1 159 ? 9.064 -5.714 -24.749 1.00 91.38 159 LEU A O 1
ATOM 1225 N N . ASP A 1 160 ? 7.965 -3.892 -25.503 1.00 94.06 160 ASP A N 1
ATOM 1226 C CA . ASP A 1 160 ? 9.141 -3.207 -26.044 1.00 94.06 160 ASP A CA 1
ATOM 1227 C C . ASP A 1 160 ? 10.094 -2.816 -24.908 1.00 94.06 160 ASP A C 1
ATOM 1229 O O . ASP A 1 160 ? 11.257 -3.214 -24.917 1.00 94.06 160 ASP A O 1
ATOM 1233 N N . ILE A 1 161 ? 9.584 -2.176 -23.847 1.00 90.56 161 ILE A N 1
ATOM 1234 C CA . ILE A 1 161 ? 10.367 -1.844 -22.644 1.00 90.56 161 ILE A CA 1
ATOM 1235 C C . ILE A 1 161 ? 10.988 -3.101 -22.025 1.00 90.56 161 ILE A C 1
ATOM 1237 O O . ILE A 1 161 ? 12.167 -3.097 -21.679 1.00 90.56 161 ILE A O 1
ATOM 1241 N N . ARG A 1 162 ? 10.233 -4.202 -21.907 1.00 91.06 162 ARG A N 1
ATOM 1242 C CA . ARG A 1 162 ? 10.779 -5.475 -21.407 1.00 91.06 162 ARG A CA 1
ATOM 1243 C C . ARG A 1 162 ? 11.923 -5.989 -22.279 1.00 91.06 162 ARG A C 1
ATOM 1245 O O . ARG A 1 162 ? 12.891 -6.518 -21.735 1.00 91.06 162 ARG A O 1
ATOM 1252 N N . THR A 1 163 ? 11.796 -5.882 -23.599 1.00 93.88 163 THR A N 1
ATOM 1253 C CA . THR A 1 163 ? 12.822 -6.330 -24.552 1.00 93.88 163 THR A CA 1
ATOM 1254 C C . THR A 1 163 ? 14.095 -5.514 -24.385 1.00 93.88 163 THR A C 1
ATOM 1256 O O . THR A 1 163 ? 15.164 -6.102 -24.223 1.00 93.88 163 THR A O 1
ATOM 1259 N N . GLU A 1 164 ? 13.965 -4.189 -24.313 1.00 95.31 164 GLU A N 1
ATOM 1260 C CA . GLU A 1 164 ? 15.087 -3.290 -24.050 1.00 95.31 164 GLU A CA 1
ATOM 1261 C C . GLU A 1 164 ? 15.739 -3.618 -22.709 1.00 95.31 164 GLU A C 1
ATOM 1263 O O . GLU A 1 164 ? 16.914 -3.950 -22.681 1.00 95.31 164 GLU A O 1
ATOM 1268 N N . LEU A 1 165 ? 14.993 -3.661 -21.602 1.00 91.62 165 LEU A N 1
ATOM 1269 C CA . LEU A 1 165 ? 15.545 -3.988 -20.278 1.00 91.62 165 LEU A CA 1
ATOM 1270 C C . LEU A 1 165 ? 16.254 -5.353 -20.248 1.00 91.62 165 LEU A C 1
ATOM 1272 O O . LEU A 1 165 ? 17.321 -5.486 -19.647 1.00 91.62 165 LEU A O 1
ATOM 1276 N N . SER A 1 166 ? 15.716 -6.351 -20.954 1.00 91.19 166 SER A N 1
ATOM 1277 C CA . SER A 1 166 ? 16.327 -7.683 -21.038 1.00 91.19 166 SER A CA 1
ATOM 1278 C C . SER A 1 166 ? 17.691 -7.657 -21.736 1.00 91.19 166 SER A C 1
ATOM 1280 O O . SER A 1 166 ? 18.574 -8.425 -21.357 1.00 91.19 166 SER A O 1
ATOM 1282 N N . ALA A 1 167 ? 17.908 -6.756 -22.703 1.00 94.69 167 ALA A N 1
ATOM 1283 C CA . ALA A 1 167 ? 19.212 -6.577 -23.351 1.00 94.69 167 ALA A CA 1
ATOM 1284 C C . ALA A 1 167 ? 20.297 -6.076 -22.377 1.00 94.69 167 ALA A C 1
ATOM 1286 O O . ALA A 1 167 ? 21.483 -6.304 -22.604 1.00 94.69 167 ALA A O 1
ATOM 1287 N N . TRP A 1 168 ? 19.889 -5.459 -21.264 1.00 93.75 168 TRP A N 1
ATOM 1288 C CA . TRP A 1 168 ? 20.760 -5.010 -20.172 1.00 93.75 168 TRP A CA 1
ATOM 1289 C C . TRP A 1 168 ? 20.779 -5.994 -18.992 1.00 93.75 168 TRP A C 1
ATOM 1291 O O . TRP A 1 168 ? 21.251 -5.646 -17.912 1.00 93.75 168 TRP A O 1
ATOM 1301 N N . ALA A 1 169 ? 20.258 -7.214 -19.181 1.00 92.31 169 ALA A N 1
ATOM 1302 C CA . ALA A 1 169 ? 20.085 -8.228 -18.137 1.00 92.31 169 ALA A CA 1
ATOM 1303 C C . ALA A 1 169 ? 19.236 -7.755 -16.937 1.00 92.31 169 ALA A C 1
ATOM 1305 O O . ALA A 1 169 ? 19.403 -8.243 -15.819 1.00 92.31 169 ALA A O 1
ATOM 1306 N N . LEU A 1 170 ? 18.311 -6.815 -17.164 1.00 87.44 170 LEU A N 1
ATOM 1307 C CA . LEU A 1 170 ? 17.369 -6.345 -16.153 1.00 87.44 170 LEU A CA 1
ATOM 1308 C C . LEU A 1 170 ? 16.056 -7.123 -16.248 1.00 87.44 170 LEU A C 1
ATOM 1310 O O . LEU A 1 170 ? 15.401 -7.166 -17.293 1.00 87.44 170 LEU A O 1
ATOM 1314 N N . GLU A 1 171 ? 15.639 -7.707 -15.128 1.00 89.12 171 GLU A N 1
ATOM 1315 C CA . GLU A 1 171 ? 14.322 -8.323 -15.020 1.00 89.12 171 GLU A CA 1
ATOM 1316 C C . GLU A 1 171 ? 13.225 -7.262 -14.909 1.00 89.12 171 GLU A C 1
ATOM 1318 O O . GLU A 1 171 ? 13.354 -6.264 -14.199 1.00 89.12 171 GLU A O 1
ATOM 1323 N N . SER A 1 172 ? 12.106 -7.499 -15.592 1.00 86.69 172 SER A N 1
ATOM 1324 C CA . SER A 1 172 ? 10.935 -6.627 -15.545 1.00 86.69 172 SER A CA 1
ATOM 1325 C C . SER A 1 172 ? 9.644 -7.432 -15.468 1.00 86.69 172 SER A C 1
ATOM 1327 O O . SER A 1 172 ? 9.521 -8.530 -16.019 1.00 86.69 172 SER A O 1
ATOM 1329 N N . TYR A 1 173 ? 8.663 -6.851 -14.782 1.00 86.75 173 TYR A N 1
ATOM 1330 C CA . TYR A 1 173 ? 7.360 -7.449 -14.532 1.00 86.75 173 TYR A CA 1
ATOM 1331 C C . TYR A 1 173 ? 6.275 -6.432 -14.869 1.00 86.75 173 TYR A C 1
ATOM 1333 O O . TYR A 1 173 ? 6.376 -5.263 -14.500 1.00 86.75 173 TYR A O 1
ATOM 1341 N N . ALA A 1 174 ? 5.226 -6.876 -15.559 1.00 86.12 174 ALA A N 1
ATOM 1342 C CA . ALA A 1 174 ? 4.062 -6.035 -15.789 1.00 86.12 174 ALA A CA 1
ATOM 1343 C C . ALA A 1 174 ? 3.213 -5.972 -14.513 1.00 86.12 174 ALA A C 1
ATOM 1345 O O . ALA A 1 174 ? 3.001 -6.989 -13.856 1.00 86.12 174 ALA A O 1
ATOM 1346 N N . LEU A 1 175 ? 2.682 -4.796 -14.187 1.00 80.75 175 LEU A N 1
ATOM 1347 C CA . LEU A 1 175 ? 1.683 -4.612 -13.138 1.00 80.75 175 LEU A CA 1
ATOM 1348 C C . LEU A 1 175 ? 0.578 -3.715 -13.688 1.00 80.75 175 LEU A C 1
ATOM 1350 O O . LEU A 1 175 ? 0.835 -2.588 -14.094 1.00 80.75 175 LEU A O 1
ATOM 1354 N N . VAL A 1 176 ? -0.655 -4.215 -13.712 1.00 79.88 176 VAL A N 1
ATOM 1355 C CA . VAL A 1 176 ? -1.804 -3.406 -14.135 1.00 79.88 176 VAL A CA 1
ATOM 1356 C C . VAL A 1 176 ? -2.229 -2.468 -13.004 1.00 79.88 176 VAL A C 1
ATOM 1358 O O . VAL A 1 176 ? -2.380 -2.897 -11.861 1.00 79.88 176 VAL A O 1
ATOM 1361 N N . THR A 1 177 ? -2.450 -1.190 -13.320 1.00 68.12 177 THR A N 1
ATOM 1362 C CA . THR A 1 177 ? -2.766 -0.135 -12.334 1.00 68.12 177 THR A CA 1
ATOM 1363 C C . THR A 1 177 ? -4.182 -0.244 -11.759 1.00 68.12 177 THR A C 1
ATOM 1365 O O . THR A 1 177 ? -4.499 0.356 -10.732 1.00 68.12 177 THR A O 1
ATOM 1368 N N . GLY A 1 178 ? -5.061 -1.010 -12.415 1.00 64.12 178 GLY A N 1
ATOM 1369 C CA . GLY A 1 178 ? -6.469 -1.140 -12.035 1.00 64.12 178 GLY A CA 1
ATOM 1370 C C . GLY A 1 178 ? -7.314 0.097 -12.365 1.00 64.12 178 GLY A C 1
ATOM 1371 O O . GLY A 1 178 ? -8.504 0.125 -12.053 1.00 64.12 178 GLY A O 1
ATOM 1372 N N . HIS A 1 179 ? -6.741 1.118 -13.009 1.00 56.84 179 HIS A N 1
ATOM 1373 C CA . HIS A 1 179 ? -7.498 2.241 -13.561 1.00 56.84 179 HIS A CA 1
ATOM 1374 C C . HIS A 1 179 ? -8.058 1.842 -14.927 1.00 56.84 179 HIS A C 1
ATOM 1376 O O . HIS A 1 179 ? -7.397 1.174 -15.721 1.00 56.84 179 HIS A O 1
ATOM 1382 N N . ALA A 1 180 ? -9.310 2.208 -15.202 1.00 48.22 180 ALA A N 1
ATOM 1383 C CA . ALA A 1 180 ? -9.912 1.913 -16.493 1.00 48.22 180 ALA A CA 1
ATOM 1384 C C . ALA A 1 180 ? -9.309 2.826 -17.569 1.00 48.22 180 ALA A C 1
ATOM 1386 O O . ALA A 1 180 ? -9.481 4.044 -17.514 1.00 48.22 180 ALA A O 1
ATOM 1387 N N . VAL A 1 181 ? -8.704 2.236 -18.603 1.00 42.66 181 VAL A N 1
ATOM 1388 C CA . VAL A 1 181 ? -8.532 2.927 -19.886 1.00 42.66 181 VAL A CA 1
ATOM 1389 C C . VAL A 1 181 ? -9.939 3.195 -20.416 1.00 42.66 181 VAL A C 1
ATOM 1391 O O . VAL A 1 181 ? -10.668 2.251 -20.727 1.00 42.66 181 VAL A O 1
ATOM 1394 N N . LYS A 1 182 ? -10.351 4.467 -20.502 1.00 39.44 182 LYS A N 1
ATOM 1395 C CA . LYS A 1 182 ? -11.743 4.905 -20.760 1.00 39.44 182 LYS A CA 1
ATOM 1396 C C . LYS A 1 182 ? -12.394 4.366 -22.052 1.00 39.44 182 LYS A C 1
ATOM 1398 O O . LYS A 1 182 ? -13.559 4.666 -22.302 1.00 39.44 182 LYS A O 1
ATOM 1403 N N . ARG A 1 183 ? -11.691 3.585 -22.882 1.00 35.41 183 ARG A N 1
ATOM 1404 C CA . ARG A 1 183 ? -12.200 3.043 -24.155 1.00 35.41 183 ARG A CA 1
ATOM 1405 C C . ARG A 1 183 ? -11.923 1.560 -24.417 1.00 35.41 183 ARG A C 1
ATOM 1407 O O . ARG A 1 183 ? -12.473 1.026 -25.376 1.00 35.41 183 ARG A O 1
ATOM 1414 N N . ALA A 1 184 ? -11.150 0.863 -23.585 1.00 37.41 184 ALA A N 1
ATOM 1415 C CA . ALA A 1 184 ? -10.904 -0.559 -23.807 1.00 37.41 184 ALA A CA 1
ATOM 1416 C C . ALA A 1 184 ? -12.000 -1.398 -23.131 1.00 37.41 184 ALA A C 1
ATOM 1418 O O . ALA A 1 184 ? -11.988 -1.596 -21.917 1.00 37.41 184 ALA A O 1
ATOM 1419 N N . LYS A 1 185 ? -12.943 -1.937 -23.919 1.00 34.53 185 LYS A N 1
ATOM 1420 C CA . LYS A 1 185 ? -13.691 -3.136 -23.509 1.00 34.53 185 LYS A CA 1
ATOM 1421 C C . LYS A 1 185 ? -12.696 -4.295 -23.463 1.00 34.53 185 LYS A C 1
ATOM 1423 O O . LYS A 1 185 ? -12.520 -5.005 -24.449 1.00 34.53 185 LYS A O 1
ATOM 1428 N N . LEU A 1 186 ? -12.001 -4.445 -22.340 1.00 37.88 186 LEU A N 1
ATOM 1429 C CA . LEU A 1 186 ? -11.226 -5.650 -22.070 1.00 37.88 186 LEU A CA 1
ATOM 1430 C C . LEU A 1 186 ? -12.195 -6.850 -22.100 1.00 37.88 186 LEU A C 1
ATOM 1432 O O . LEU A 1 186 ? -13.292 -6.732 -21.543 1.00 37.88 186 LEU A O 1
ATOM 1436 N N . PRO A 1 187 ? -11.853 -7.979 -22.754 1.00 33.81 187 PRO A N 1
ATOM 1437 C CA . PRO A 1 187 ? -12.646 -9.197 -22.642 1.00 33.81 187 PRO A CA 1
ATOM 1438 C C . PRO A 1 187 ? -12.755 -9.565 -21.165 1.00 33.81 187 PRO A C 1
ATOM 1440 O O . PRO A 1 187 ? -11.730 -9.681 -20.501 1.00 33.81 187 PRO A O 1
ATOM 1443 N N . ASP A 1 188 ? -13.997 -9.681 -20.688 1.00 38.81 188 ASP A N 1
ATOM 1444 C CA . ASP A 1 188 ? -14.424 -9.949 -19.311 1.00 38.81 188 ASP A CA 1
ATOM 1445 C C . ASP A 1 188 ? -13.508 -10.995 -18.630 1.00 38.81 188 ASP A C 1
ATOM 1447 O O . ASP A 1 188 ? -13.683 -12.201 -18.818 1.00 38.81 188 ASP A O 1
ATOM 1451 N N . PRO A 1 189 ? -12.517 -10.568 -17.818 1.00 38.97 189 PRO A N 1
ATOM 1452 C CA . PRO A 1 189 ? -11.747 -11.463 -16.951 1.00 38.97 189 PRO A CA 1
ATOM 1453 C C . PRO A 1 189 ? -12.546 -11.781 -15.669 1.00 38.97 189 PRO A C 1
ATOM 1455 O O . PRO A 1 189 ? -12.017 -12.310 -14.690 1.00 38.97 189 PRO A O 1
ATOM 1458 N N . TRP A 1 190 ? -13.821 -11.391 -15.649 1.00 36.59 190 TRP A N 1
ATOM 1459 C CA . TRP A 1 190 ? -14.588 -10.902 -14.513 1.00 36.59 190 TRP A CA 1
ATOM 1460 C C . TRP A 1 190 ? -15.449 -11.985 -13.848 1.00 36.59 190 TRP A C 1
ATOM 1462 O O . TRP A 1 190 ? -16.055 -11.756 -12.806 1.00 36.59 190 TRP A O 1
ATOM 1472 N N . LYS A 1 191 ? -15.364 -13.237 -14.314 1.00 30.98 191 LYS A N 1
ATOM 1473 C CA . LYS A 1 191 ? -15.865 -14.395 -13.550 1.00 30.98 191 LYS A CA 1
ATOM 1474 C C . LYS A 1 191 ? -14.996 -14.831 -12.363 1.00 30.98 191 LYS A C 1
ATOM 1476 O O . LYS A 1 191 ? -15.473 -15.652 -11.588 1.00 30.98 191 LYS A O 1
ATOM 1481 N N . TYR A 1 192 ? -13.765 -14.330 -12.195 1.00 37.28 192 TYR A N 1
ATOM 1482 C CA . TYR A 1 192 ? -12.821 -14.981 -11.266 1.00 37.28 192 TYR A CA 1
ATOM 1483 C C . TYR A 1 192 ? -12.132 -14.107 -10.218 1.00 37.28 192 TYR A C 1
ATOM 1485 O O . TYR A 1 192 ? -11.576 -14.660 -9.274 1.00 37.28 192 TYR A O 1
ATOM 1493 N N . TYR A 1 193 ? -12.191 -12.780 -10.309 1.00 33.25 193 TYR A N 1
ATOM 1494 C CA . TYR A 1 193 ? -11.659 -11.902 -9.265 1.00 33.25 193 TYR A CA 1
ATOM 1495 C C . TYR A 1 193 ? -12.541 -10.666 -9.158 1.00 33.25 193 TYR A C 1
ATOM 1497 O O . TYR A 1 193 ? -12.551 -9.822 -10.053 1.00 33.25 193 TYR A O 1
ATOM 1505 N N . ALA A 1 194 ? -13.298 -10.582 -8.067 1.00 25.42 194 ALA A N 1
ATOM 1506 C CA . ALA A 1 194 ? -14.031 -9.388 -7.696 1.00 25.42 194 ALA A CA 1
ATOM 1507 C C . ALA A 1 194 ? -13.042 -8.214 -7.542 1.00 25.42 194 ALA A C 1
ATOM 1509 O O . ALA A 1 194 ? -12.362 -8.060 -6.538 1.00 25.42 194 ALA A O 1
ATOM 1510 N N . SER A 1 195 ? -12.950 -7.421 -8.608 1.00 34.34 195 SER A N 1
ATOM 1511 C CA . SER A 1 195 ? -13.272 -6.006 -8.539 1.00 34.34 195 SER A CA 1
ATOM 1512 C C . SER A 1 195 ? -12.263 -5.086 -7.808 1.00 34.34 195 SER A C 1
ATOM 1514 O O . SER A 1 195 ? -12.402 -4.731 -6.646 1.00 34.34 195 SER A O 1
ATOM 1516 N N . THR A 1 196 ? -11.258 -4.667 -8.587 1.00 32.12 196 THR A N 1
ATOM 1517 C CA . THR A 1 196 ? -10.481 -3.408 -8.550 1.00 32.12 196 THR A CA 1
ATOM 1518 C C . THR A 1 196 ? -10.180 -2.776 -7.183 1.00 32.12 196 THR A C 1
ATOM 1520 O O . THR A 1 196 ? -10.845 -1.833 -6.757 1.00 32.12 196 THR A O 1
ATOM 1523 N N . THR A 1 197 ? -9.072 -3.201 -6.575 1.00 31.08 197 THR A N 1
ATOM 1524 C CA . THR A 1 197 ? -8.290 -2.410 -5.611 1.00 31.08 197 THR A CA 1
ATOM 1525 C C . THR A 1 197 ? -7.143 -1.730 -6.359 1.00 31.08 197 THR A C 1
ATOM 1527 O O . THR A 1 197 ? -6.429 -2.380 -7.122 1.00 31.08 197 THR A O 1
ATOM 1530 N N . GLN A 1 198 ? -6.982 -0.419 -6.182 1.00 35.56 198 GLN A N 1
ATOM 1531 C CA . GLN A 1 198 ? -5.789 0.286 -6.647 1.00 35.56 198 GLN A CA 1
ATOM 1532 C C . GLN A 1 198 ? -4.630 -0.028 -5.687 1.00 35.56 198 GLN A C 1
ATOM 1534 O O . GLN A 1 198 ? -4.805 -0.064 -4.469 1.00 35.56 198 GLN A O 1
ATOM 1539 N N . SER A 1 199 ? -3.465 -0.260 -6.292 1.00 38.34 199 SER A N 1
ATOM 1540 C CA . SER A 1 199 ? -2.171 -0.620 -5.703 1.00 38.34 199 SER A CA 1
ATOM 1541 C C . SER A 1 199 ? -1.987 -2.064 -5.217 1.00 38.34 199 SER A C 1
ATOM 1543 O O . SER A 1 199 ? -2.454 -2.478 -4.162 1.00 38.34 199 SER A O 1
ATOM 1545 N N . ILE A 1 200 ? -1.169 -2.766 -6.013 1.00 37.88 200 ILE A N 1
ATOM 1546 C CA . ILE A 1 200 ? -0.468 -4.032 -5.765 1.00 37.88 200 ILE A CA 1
ATOM 1547 C C . ILE A 1 200 ? -1.406 -5.191 -5.441 1.00 37.88 200 ILE A C 1
ATOM 1549 O O . ILE A 1 200 ? -1.650 -5.511 -4.285 1.00 37.88 200 ILE A O 1
ATOM 1553 N N . THR A 1 201 ? -1.859 -5.887 -6.488 1.00 26.56 201 THR A N 1
ATOM 1554 C CA . THR A 1 201 ? -1.584 -7.324 -6.676 1.00 26.56 201 THR A CA 1
ATOM 1555 C C . THR A 1 201 ? -1.979 -7.766 -8.096 1.00 26.56 201 THR A C 1
ATOM 1557 O O . THR A 1 201 ? -3.096 -7.527 -8.548 1.00 26.56 201 THR A O 1
ATOM 1560 N N . LYS A 1 202 ? -1.045 -8.504 -8.727 1.00 27.81 202 LYS A N 1
ATOM 1561 C CA . LYS A 1 202 ? -1.139 -9.406 -9.900 1.00 27.81 202 LYS A CA 1
ATOM 1562 C C . LYS A 1 202 ? -0.581 -8.903 -11.245 1.00 27.81 202 LYS A C 1
ATOM 1564 O O . LYS A 1 202 ? -1.328 -8.548 -12.148 1.00 27.81 202 LYS A O 1
ATOM 1569 N N . ALA A 1 203 ? 0.735 -9.087 -11.420 1.00 29.72 203 ALA A N 1
ATOM 1570 C CA . ALA A 1 203 ? 1.290 -9.918 -12.505 1.00 29.72 203 ALA A CA 1
ATOM 1571 C C . ALA A 1 203 ? 2.765 -10.340 -12.243 1.00 29.72 203 ALA A C 1
ATOM 1573 O O . ALA A 1 203 ? 3.690 -9.979 -12.954 1.00 29.72 203 ALA A O 1
ATOM 1574 N N . MET A 1 204 ? 2.969 -11.213 -11.247 1.00 34.28 204 MET A N 1
ATOM 1575 C CA . MET A 1 204 ? 4.154 -12.097 -11.142 1.00 34.28 204 MET A CA 1
ATOM 1576 C C . MET A 1 204 ? 3.777 -13.566 -11.407 1.00 34.28 204 MET A C 1
ATOM 1578 O O . MET A 1 204 ? 4.257 -14.495 -10.766 1.00 34.28 204 MET A O 1
ATOM 1582 N N . TRP A 1 205 ? 2.848 -13.797 -12.339 1.00 31.11 205 TRP A N 1
ATOM 1583 C CA . TRP A 1 205 ? 2.256 -15.124 -12.560 1.00 31.11 205 TRP A CA 1
ATOM 1584 C C . TRP A 1 205 ? 2.977 -15.990 -13.616 1.00 31.11 205 TRP A C 1
ATOM 1586 O O . TRP A 1 205 ? 2.559 -17.115 -13.859 1.00 31.11 205 TRP A O 1
ATOM 1596 N N . SER A 1 206 ? 4.085 -15.545 -14.213 1.00 28.56 206 SER A N 1
ATOM 1597 C CA . SER A 1 206 ? 4.815 -16.345 -15.219 1.00 28.56 206 SER A CA 1
ATOM 1598 C C . SER A 1 206 ? 6.281 -16.657 -14.891 1.00 28.56 206 SER A C 1
ATOM 1600 O O . SER A 1 206 ? 6.914 -17.351 -15.674 1.00 28.56 206 SER A O 1
ATOM 1602 N N . ALA A 1 207 ? 6.810 -16.245 -13.733 1.00 31.12 207 ALA A N 1
ATOM 1603 C CA . ALA A 1 207 ? 8.189 -16.571 -13.326 1.00 31.12 207 ALA A CA 1
ATOM 1604 C C . ALA A 1 207 ? 8.322 -17.857 -12.478 1.00 31.12 207 ALA A C 1
ATOM 1606 O O . ALA A 1 207 ? 9.428 -18.313 -12.230 1.00 31.12 207 ALA A O 1
ATOM 1607 N N . VAL A 1 208 ? 7.211 -18.476 -12.054 1.00 36.56 208 VAL A N 1
ATOM 1608 C CA . VAL A 1 208 ? 7.220 -19.693 -11.202 1.00 36.56 208 VAL A CA 1
ATOM 1609 C C . VAL A 1 208 ? 6.612 -20.913 -11.917 1.00 36.56 208 VAL A C 1
ATOM 1611 O O . VAL A 1 208 ? 6.497 -21.994 -11.352 1.00 36.56 208 VAL A O 1
ATOM 1614 N N . ALA A 1 209 ? 6.230 -20.774 -13.188 1.00 29.62 209 ALA A N 1
ATOM 1615 C CA . ALA A 1 209 ? 5.629 -21.854 -13.969 1.00 29.62 209 ALA A CA 1
ATOM 1616 C C . ALA A 1 209 ? 6.421 -22.142 -15.253 1.00 29.62 209 ALA A C 1
ATOM 1618 O O . ALA A 1 209 ? 5.871 -22.103 -16.350 1.00 29.62 209 ALA A O 1
ATOM 1619 N N . SER A 1 210 ? 7.715 -22.435 -15.122 1.00 27.61 210 SER A N 1
ATOM 1620 C CA . SER A 1 210 ? 8.433 -23.346 -16.025 1.00 27.61 210 SER A CA 1
ATOM 1621 C C . SER A 1 210 ? 9.658 -23.919 -15.302 1.00 27.61 210 SER A C 1
ATOM 1623 O O . SER A 1 210 ? 10.343 -23.163 -14.614 1.00 27.61 210 SER A O 1
ATOM 1625 N N . PRO A 1 211 ? 9.922 -25.236 -15.400 1.00 31.98 211 PRO A N 1
ATOM 1626 C CA . PRO A 1 211 ? 11.131 -25.831 -14.846 1.00 31.98 211 PRO A CA 1
ATOM 1627 C C . PRO A 1 211 ? 12.356 -25.268 -15.567 1.00 31.98 211 PRO A C 1
ATOM 1629 O O . PRO A 1 211 ? 12.311 -25.057 -16.779 1.00 31.98 211 PRO A O 1
ATOM 1632 N N . ALA A 1 212 ? 13.437 -25.061 -14.818 1.00 32.88 212 ALA A N 1
ATOM 1633 C CA . ALA A 1 212 ? 14.754 -24.806 -15.379 1.00 32.88 212 ALA A CA 1
ATOM 1634 C C . ALA A 1 212 ? 15.109 -25.893 -16.411 1.00 32.88 212 ALA A C 1
ATOM 1636 O O . ALA A 1 212 ? 14.979 -27.085 -16.120 1.00 32.88 212 ALA A O 1
ATOM 1637 N N . SER A 1 213 ? 15.526 -25.465 -17.603 1.00 36.16 213 SER A N 1
ATOM 1638 C CA . SER A 1 213 ? 16.347 -26.260 -18.520 1.00 36.16 213 SER A CA 1
ATOM 1639 C C . SER A 1 213 ? 17.814 -26.053 -18.187 1.00 36.16 213 SER A C 1
ATOM 1641 O O . SER A 1 213 ? 18.177 -24.859 -18.067 1.00 36.16 213 SER A O 1
#

Radius of gyration: 18.54 Å; chains: 1; bounding box: 42×48×46 Å

Sequence (213 aa):
MTQPTPLNPNSGLAAAAAAGIKLTSPDRVVYPGQGVTKADLVAYYAAVAERMLPYVENRPLSLLRCPQGRSKFCFFQKHDTGGFPDAMASSPITEKDGSTDNYFYVTDLAGLIAGTQMNVLEWHLWGARFDDIEKPERVVFDIDPDEGMDFAHVRTAALDIRTELSAWALESYALVTGHAVKRAKLPDPWKYYASTTQSITKAMWSAVASPAS

pLDDT: mean 81.11, std 22.54, range [25.42, 98.5]